Protein AF-0000000068405192 (afdb_homodimer)

Solvent-accessible surface area (backbone atoms only — not comparable to full-atom values): 19421 Å² total; per-residue (Å²): 134,85,83,72,83,88,81,81,79,81,77,78,78,76,76,75,77,76,75,71,77,75,74,74,73,72,71,69,75,72,72,73,71,68,64,70,64,81,74,62,93,62,86,53,32,59,33,40,40,38,37,31,22,21,77,85,20,42,66,58,56,83,40,42,30,31,39,34,38,22,20,81,77,45,46,70,46,76,44,74,47,57,56,71,72,48,85,85,48,61,25,37,61,34,74,32,75,44,57,47,74,33,74,64,75,66,66,66,62,29,34,41,29,41,25,32,38,52,88,58,56,63,20,49,24,36,46,31,44,31,60,84,82,48,83,60,38,73,45,81,68,64,46,82,60,66,68,76,57,44,25,40,35,41,39,65,48,84,72,80,76,89,122,135,86,79,78,79,79,78,78,81,80,79,78,79,78,76,78,78,77,76,70,79,73,75,75,69,74,72,70,76,71,74,73,73,69,67,70,65,80,73,62,93,60,86,53,33,58,36,41,39,39,36,32,22,22,76,84,21,42,68,58,55,82,40,43,32,30,41,36,39,22,21,81,77,47,47,71,44,75,44,71,47,58,55,71,73,48,85,85,49,61,25,37,61,35,75,32,79,44,62,47,74,32,73,64,74,65,65,65,59,29,32,40,29,41,26,33,38,54,86,59,55,62,21,48,25,35,45,32,44,30,60,83,81,49,84,60,39,73,46,81,67,63,45,82,59,64,68,77,57,43,25,40,34,40,39,66,47,85,73,78,76,91,122

Radius of gyration: 36.78 Å; Cα contacts (8 Å, |Δi|>4): 664; chains: 2; bounding box: 74×149×136 Å

Foldseek 3Di:
DPPDDDDPPPPPPPPPPPPPPPPPPPPPPPCPVQVDPPPPVDQWFKKKKKWFWELPAAQDDPKWKKKWWADPVGDIFIDGRPVPRDPPPLGHRDMDMHMDTTNDDHPDIFKMWMFIADDRFTFIAKMWMDRPPDPIDIDGDRDTDDNPRDIDIDGRDDDDDPD/DPPPPPPPPPPPPPPPPPPPPPPPPPPPCPCPVQVPPPPPVDQWFKKKKKWFWELPAAQDDPKWKKKWWADPVGDIFIDGRPVPPDPPPLGHRDMDMHMDTTNDDHPDIFKMWMFIADDRFTFIAKMWMDRPPDPIDIDGDRDTDDNPRDIDIDGRDDDDDPD

Structure (mmCIF, N/CA/C/O backbone):
data_AF-0000000068405192-model_v1
#
loop_
_entity.id
_entity.type
_entity.pdbx_description
1 polymer 'Embryo-specific protein ATS3B-like'
#
loop_
_atom_site.group_PDB
_atom_site.id
_atom_site.type_symbol
_atom_site.label_atom_id
_atom_site.label_alt_id
_atom_site.label_comp_id
_atom_site.label_asym_id
_atom_site.label_entity_id
_atom_site.label_seq_id
_atom_site.pdbx_PDB_ins_code
_atom_site.Cartn_x
_atom_site.Cartn_y
_atom_site.Cartn_z
_atom_site.occupancy
_atom_site.B_iso_or_equiv
_atom_site.auth_seq_id
_atom_site.auth_comp_id
_atom_site.auth_asym_id
_atom_site.auth_atom_id
_atom_site.pdbx_PDB_model_num
ATOM 1 N N . MET A 1 1 ? 53.25 70.938 72.312 1 36.69 1 MET A N 1
ATOM 2 C CA . MET A 1 1 ? 51.969 70.75 71.625 1 36.69 1 MET A CA 1
ATOM 3 C C . MET A 1 1 ? 52.062 69.75 70.562 1 36.69 1 MET A C 1
ATOM 5 O O . MET A 1 1 ? 52.75 69.938 69.562 1 36.69 1 MET A O 1
ATOM 9 N N . LYS A 1 2 ? 52.031 68.438 70.875 1 44.22 2 LYS A N 1
ATOM 10 C CA . LYS A 1 2 ? 52.188 67.25 70 1 44.22 2 LYS A CA 1
ATOM 11 C C . LYS A 1 2 ? 51.125 67.25 68.938 1 44.22 2 LYS A C 1
ATOM 13 O O . LYS A 1 2 ? 49.938 67.375 69.188 1 44.22 2 LYS A O 1
ATOM 18 N N . VAL A 1 3 ? 51.438 67.688 67.75 1 48.41 3 VAL A N 1
ATOM 19 C CA . VAL A 1 3 ? 50.781 67.625 66.438 1 48.41 3 VAL A CA 1
ATOM 20 C C . VAL A 1 3 ? 50.344 66.25 66.125 1 48.41 3 VAL A C 1
ATOM 22 O O . VAL A 1 3 ? 51.156 65.375 65.875 1 48.41 3 VAL A O 1
ATOM 25 N N .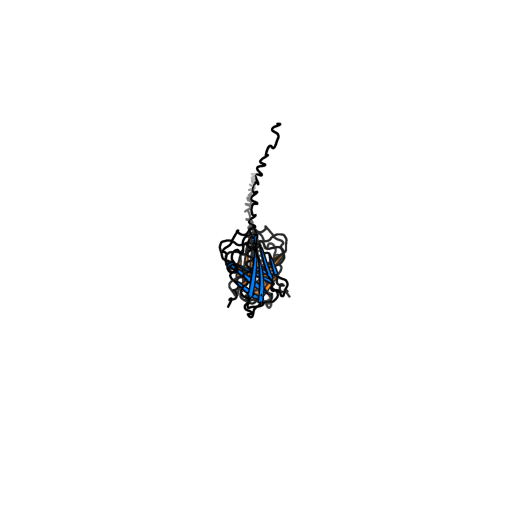 PHE A 1 4 ? 49.375 65.75 66.938 1 34.75 4 PHE A N 1
ATOM 26 C CA . PHE A 1 4 ? 48.906 64.375 66.688 1 34.75 4 PHE A CA 1
ATOM 27 C C . PHE A 1 4 ? 48.594 64.188 65.188 1 34.75 4 PHE A C 1
ATOM 29 O O . PHE A 1 4 ? 49.156 63.281 64.562 1 34.75 4 PHE A O 1
ATOM 36 N N . THR A 1 5 ? 47.312 63.875 64.75 1 33.62 5 THR A N 1
ATOM 37 C CA . THR A 1 5 ? 46.75 62.562 64.562 1 33.62 5 THR A CA 1
ATOM 38 C C . THR A 1 5 ? 46.625 62.219 63.062 1 33.62 5 THR A C 1
ATOM 40 O O . THR A 1 5 ? 47.094 61.188 62.625 1 33.62 5 THR A O 1
ATOM 43 N N . LEU A 1 6 ? 45.406 62.406 62.344 1 37.72 6 LEU A N 1
ATOM 44 C CA . LEU A 1 6 ? 44.438 61.406 61.875 1 37.72 6 LEU A CA 1
ATOM 45 C C . LEU A 1 6 ? 44.594 61.188 60.344 1 37.72 6 LEU A C 1
ATOM 47 O O . LEU A 1 6 ? 44.406 62.125 59.562 1 37.72 6 LEU A O 1
ATOM 51 N N . ILE A 1 7 ? 45.375 60.25 59.906 1 41.66 7 ILE A N 1
ATOM 52 C CA . ILE A 1 7 ? 45.594 59.812 58.531 1 41.66 7 ILE A CA 1
ATOM 53 C C . ILE A 1 7 ? 44.281 59.312 57.938 1 41.66 7 ILE A C 1
ATOM 55 O O . ILE A 1 7 ? 43.656 58.375 58.5 1 41.66 7 ILE A O 1
ATOM 59 N N . PHE A 1 8 ? 43.406 60.094 57.219 1 37.88 8 PHE A N 1
ATOM 60 C CA . PHE A 1 8 ? 42.188 59.781 56.531 1 37.88 8 PHE A CA 1
ATOM 61 C C . PHE A 1 8 ? 42.438 58.781 55.406 1 37.88 8 PHE A C 1
ATOM 63 O O . PHE A 1 8 ? 43.219 59.062 54.469 1 37.88 8 PHE A O 1
ATOM 70 N N . THR A 1 9 ? 42.438 57.438 55.688 1 35.19 9 THR A N 1
ATOM 71 C CA . THR A 1 9 ? 42.562 56.375 54.688 1 35.19 9 THR A CA 1
ATOM 72 C C . THR A 1 9 ? 41.375 56.438 53.688 1 35.19 9 THR A C 1
ATOM 74 O O . THR A 1 9 ? 40.219 56.375 54.094 1 35.19 9 THR A O 1
ATOM 77 N N . PHE A 1 10 ? 41.375 57.125 52.531 1 35.94 10 PHE A N 1
ATOM 78 C CA . PHE A 1 10 ? 40.438 57.156 51.438 1 35.94 10 PHE A CA 1
ATOM 79 C C . PHE A 1 10 ? 40.25 55.781 50.844 1 35.94 10 PHE A C 1
ATOM 81 O O . PHE A 1 10 ? 41.188 55.219 50.25 1 35.94 10 PHE A O 1
ATOM 88 N N . SER A 1 11 ? 39.531 54.812 51.469 1 35.41 11 SER A N 1
ATOM 89 C CA . SER A 1 11 ? 39.219 53.5 50.844 1 35.41 11 SER A CA 1
ATOM 90 C C . SER A 1 11 ? 38.438 53.688 49.562 1 35.41 11 SER A C 1
ATOM 92 O O . SER A 1 11 ? 37.344 54.219 49.562 1 35.41 11 SER A O 1
ATOM 94 N N . ILE A 1 12 ? 39 53.906 48.406 1 36.44 12 ILE A N 1
ATOM 95 C CA . ILE A 1 12 ? 38.406 53.938 47.094 1 36.44 12 ILE A CA 1
ATOM 96 C C . ILE A 1 12 ? 37.719 52.594 46.812 1 36.44 12 ILE A C 1
ATOM 98 O O . ILE A 1 12 ? 38.344 51.562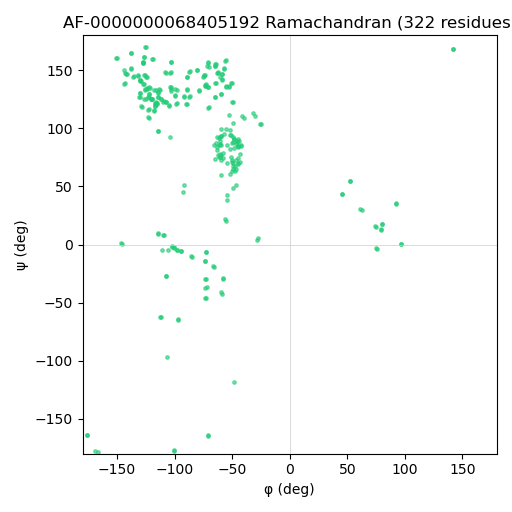 46.781 1 36.44 12 ILE A O 1
ATOM 102 N N . ILE A 1 13 ? 36.5 52.312 47.344 1 36.84 13 ILE A N 1
ATOM 103 C CA . ILE A 1 13 ? 35.719 51.125 47.062 1 36.84 13 ILE A CA 1
ATOM 104 C C . ILE A 1 13 ? 35.406 51.031 45.562 1 36.84 13 ILE A C 1
ATOM 106 O O . ILE A 1 13 ? 34.719 51.938 45.031 1 36.84 13 ILE A O 1
ATOM 110 N N . VAL A 1 14 ? 36.312 50.625 44.656 1 36.16 14 VAL A N 1
ATOM 111 C CA . VAL A 1 14 ? 36.062 50.344 43.25 1 36.16 14 VAL A CA 1
ATOM 112 C C . VAL A 1 14 ? 34.938 49.312 43.094 1 36.16 14 VAL A C 1
ATOM 114 O O . VAL A 1 14 ? 35.094 48.188 43.562 1 36.16 14 VAL A O 1
ATOM 117 N N . ASP A 1 15 ? 33.719 49.625 43.375 1 35.38 15 ASP A N 1
ATOM 118 C CA . ASP A 1 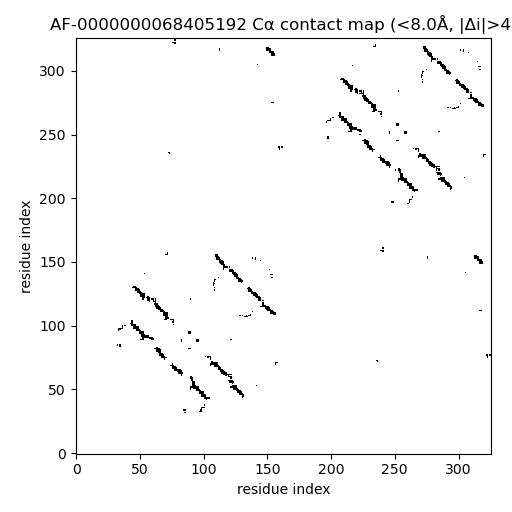15 ? 32.594 48.719 43.062 1 35.38 15 ASP A CA 1
ATOM 119 C C . ASP A 1 15 ? 32.656 48.281 41.625 1 35.38 15 ASP A C 1
ATOM 121 O O . ASP A 1 15 ? 32.562 49.094 40.688 1 35.38 15 ASP A O 1
ATOM 125 N N . LEU A 1 16 ? 33.594 47.312 41.219 1 37.66 16 LEU A N 1
ATOM 126 C CA . LEU A 1 16 ? 33.531 46.625 39.938 1 37.66 16 LEU A CA 1
ATOM 127 C C . LEU A 1 16 ? 32.094 46.156 39.656 1 37.66 16 LEU A C 1
ATOM 129 O O . LEU A 1 16 ? 31.516 45.406 40.438 1 37.66 16 LEU A O 1
ATOM 133 N N . LEU A 1 17 ? 31.297 47.031 39.031 1 37.09 17 LEU A N 1
ATOM 134 C CA . LEU A 1 17 ? 29.969 46.781 38.469 1 37.09 17 LEU A CA 1
ATOM 135 C C . LEU A 1 17 ? 29.984 45.469 37.688 1 37.09 17 LEU A C 1
ATOM 137 O O . LEU A 1 17 ? 30.656 45.375 36.656 1 37.09 17 LEU A O 1
ATOM 141 N N . GLN A 1 18 ? 30.094 44.281 38.344 1 35.72 18 GLN A N 1
ATOM 142 C CA . GLN A 1 18 ? 29.906 43.031 37.625 1 35.72 18 GLN A CA 1
ATOM 143 C C . GLN A 1 18 ? 28.625 43.062 36.812 1 35.72 18 GLN A C 1
ATOM 145 O O . GLN A 1 18 ? 27.531 43.312 37.375 1 35.72 18 GLN A O 1
ATOM 150 N N . ALA A 1 19 ? 28.609 43.531 35.562 1 38.91 19 ALA A N 1
ATOM 151 C CA . ALA A 1 19 ? 27.5 43.406 34.594 1 38.91 19 ALA A CA 1
ATOM 152 C C . ALA A 1 19 ? 27.047 41.969 34.469 1 38.91 19 ALA A C 1
ATOM 154 O O . ALA A 1 19 ? 27.875 41.094 34.156 1 38.91 19 ALA A O 1
ATOM 155 N N . THR A 1 20 ? 26.234 41.5 35.344 1 40.66 20 THR A N 1
ATOM 156 C CA . THR A 1 20 ? 25.672 40.156 35.188 1 40.66 20 THR A CA 1
ATOM 157 C C . THR A 1 20 ? 25.094 39.969 33.781 1 40.66 20 THR A C 1
ATOM 159 O O . THR A 1 20 ? 24.406 40.875 33.25 1 40.66 20 THR A O 1
ATOM 162 N N . PRO A 1 21 ? 25.812 39.219 32.906 1 41.22 21 PRO A N 1
ATOM 163 C CA . PRO A 1 21 ? 25.234 39 31.578 1 41.22 21 PRO A CA 1
ATOM 164 C C . PRO A 1 21 ? 23.797 38.469 31.625 1 41.22 21 PRO A C 1
ATOM 166 O O . PRO A 1 21 ? 23.453 37.688 32.531 1 41.22 21 PRO A O 1
ATOM 169 N N . THR A 1 22 ? 22.844 39.375 31.453 1 38.81 22 THR A N 1
ATOM 170 C CA . THR A 1 22 ? 21.453 38.969 31.359 1 38.81 22 THR A CA 1
ATOM 171 C C . THR A 1 22 ? 21.297 37.812 30.375 1 38.81 22 THR A C 1
ATOM 173 O O . THR A 1 22 ? 21.75 37.906 29.234 1 38.81 22 THR A O 1
ATOM 176 N N . LEU A 1 23 ? 21.391 36.594 30.875 1 34.72 23 LEU A N 1
ATOM 177 C CA . LEU A 1 23 ? 21.094 35.406 30.094 1 34.72 23 LEU A CA 1
ATOM 178 C C . LEU A 1 23 ? 19.812 35.594 29.297 1 34.72 23 LEU A C 1
ATOM 180 O O . LEU A 1 23 ? 18.766 35.906 29.859 1 34.72 23 LEU A O 1
ATOM 184 N N . ILE A 1 24 ? 19.891 36.219 28.125 1 33.53 24 ILE A N 1
ATOM 185 C CA . ILE A 1 24 ? 18.781 36.219 27.188 1 33.53 24 ILE A CA 1
ATOM 186 C C . ILE A 1 24 ? 18.188 34.812 27.078 1 33.53 24 ILE A C 1
ATOM 188 O O . ILE A 1 24 ? 18.875 33.875 26.688 1 33.53 24 ILE A O 1
ATOM 192 N N . THR A 1 25 ? 17.438 34.438 28.141 1 31.89 25 THR A N 1
ATOM 193 C CA . THR A 1 25 ? 16.688 33.219 27.922 1 31.89 25 THR A CA 1
ATOM 194 C C . THR A 1 25 ? 15.945 33.281 26.578 1 31.89 25 THR A C 1
ATOM 196 O O . THR A 1 25 ? 15.125 34.188 26.359 1 31.89 25 THR A O 1
ATOM 199 N N . ARG A 1 26 ? 16.641 32.969 25.516 1 29.83 26 ARG A N 1
ATOM 200 C CA . ARG A 1 26 ? 15.922 32.719 24.281 1 29.83 26 ARG A CA 1
ATOM 201 C C . ARG A 1 26 ? 14.734 31.797 24.516 1 29.83 26 ARG A C 1
ATOM 203 O O . ARG A 1 26 ? 14.914 30.641 24.891 1 29.83 26 ARG A O 1
ATOM 210 N N . HIS A 1 27 ? 13.672 32.375 25.172 1 33.44 27 HIS A N 1
ATOM 211 C CA . HIS A 1 27 ? 12.453 31.594 25.062 1 33.44 27 HIS A CA 1
ATOM 212 C C . HIS A 1 27 ? 12.258 31.078 23.641 1 33.44 27 HIS A C 1
ATOM 214 O O . HIS A 1 27 ? 12.141 31.875 22.703 1 33.44 27 HIS A O 1
ATOM 220 N N . THR A 1 28 ? 12.977 30.062 23.344 1 30.16 28 THR A N 1
ATOM 221 C CA . THR A 1 28 ? 12.609 29.391 22.109 1 30.16 28 THR A CA 1
ATOM 222 C C . THR A 1 28 ? 11.094 29.219 22 1 30.16 28 THR A C 1
ATOM 224 O O . THR A 1 28 ? 10.469 28.656 22.906 1 30.16 28 THR A O 1
ATOM 227 N N . ILE A 1 29 ? 10.453 30.234 21.422 1 30.33 29 ILE A N 1
ATOM 228 C CA . ILE A 1 29 ? 9.062 30.062 21 1 30.33 29 ILE A CA 1
ATOM 229 C C . ILE A 1 29 ? 8.883 28.703 20.328 1 30.33 29 ILE A C 1
ATOM 231 O O . ILE A 1 29 ? 9.469 28.453 19.266 1 30.33 29 ILE A O 1
ATOM 235 N N . GLN A 1 30 ? 8.945 27.641 21.109 1 30.73 30 GLN A N 1
ATOM 236 C CA . GLN A 1 30 ? 8.414 26.422 20.516 1 30.73 30 GLN A CA 1
ATOM 237 C C . GLN A 1 30 ? 7.035 26.656 19.906 1 30.73 30 GLN A C 1
ATOM 239 O O . GLN A 1 30 ? 6.074 26.953 20.609 1 30.73 30 GLN A O 1
ATOM 244 N N . THR A 1 31 ? 6.953 27.391 18.828 1 28.36 31 THR A N 1
ATOM 245 C CA . THR A 1 31 ? 5.68 27.453 18.125 1 28.36 31 THR A CA 1
ATOM 246 C C . THR A 1 31 ? 5.105 26.062 17.922 1 28.36 31 THR A C 1
ATOM 248 O O . THR A 1 31 ? 5.68 25.25 17.188 1 28.36 31 THR A O 1
ATOM 251 N N . ASN A 1 32 ? 4.691 25.375 19 1 32.25 32 ASN A N 1
ATOM 252 C CA . ASN A 1 32 ? 3.77 24.266 18.734 1 32.25 32 ASN A CA 1
ATOM 253 C C . ASN A 1 32 ? 2.652 24.672 17.781 1 32.25 32 ASN A C 1
ATOM 255 O O . ASN A 1 32 ? 1.712 25.359 18.188 1 32.25 32 ASN A O 1
ATOM 259 N N . GLN A 1 33 ? 2.945 25.219 16.703 1 32.94 33 GLN A N 1
ATOM 260 C CA . GLN A 1 33 ? 1.859 25.562 15.789 1 32.94 33 GLN A CA 1
ATOM 261 C C . GLN A 1 33 ? 0.936 24.375 15.555 1 32.94 33 GLN A C 1
ATOM 263 O O . GLN A 1 33 ? 1.271 23.453 14.797 1 32.94 33 GLN A O 1
ATOM 268 N N . SER A 1 34 ? 0.287 23.922 16.625 1 35.25 34 SER A N 1
ATOM 269 C CA . SER A 1 34 ? -0.848 23.062 16.328 1 35.25 34 SER A CA 1
ATOM 270 C C . SER A 1 34 ? -1.897 23.797 15.5 1 35.25 34 SER A C 1
ATOM 272 O O . SER A 1 34 ? -2.457 24.797 15.945 1 35.25 34 SER A O 1
ATOM 274 N N . SER A 1 35 ? -1.731 24.016 14.281 1 35.34 35 SER A N 1
ATOM 275 C CA . SER A 1 35 ? -2.848 24.531 13.5 1 35.34 35 SER A CA 1
ATOM 276 C C . SER A 1 35 ? -4.109 23.703 13.719 1 35.34 35 SER A C 1
ATOM 278 O O . SER A 1 35 ? -4.137 22.516 13.414 1 35.34 35 SER A O 1
ATOM 280 N N . THR A 1 36 ? -4.863 24.094 14.758 1 34.03 36 THR A N 1
ATOM 281 C CA . THR A 1 36 ? -6.215 23.562 14.906 1 34.03 36 THR A CA 1
ATOM 282 C C . THR A 1 36 ? -7.09 23.984 13.727 1 34.03 36 THR A C 1
ATOM 284 O O . THR A 1 36 ? -7.242 25.172 13.461 1 34.03 36 THR A O 1
ATOM 287 N N . LEU A 1 37 ? -7.199 23.219 12.672 1 35.31 37 LEU A N 1
ATOM 288 C CA . LEU A 1 37 ? -8.336 23.422 11.781 1 35.31 37 LEU A CA 1
ATOM 289 C C . LEU A 1 37 ? -9.609 23.672 12.586 1 35.31 37 LEU A C 1
ATOM 291 O O . LEU A 1 37 ? -9.773 23.156 13.688 1 35.31 37 LEU A O 1
ATOM 295 N N . ASN A 1 38 ? -10.219 24.938 12.586 1 34.47 38 ASN A N 1
ATOM 296 C CA . ASN A 1 38 ? -11.508 25.297 13.164 1 34.47 38 ASN A CA 1
ATOM 297 C C . ASN A 1 38 ? -12.445 24.109 13.242 1 34.47 38 ASN A C 1
ATOM 299 O O . ASN A 1 38 ? -12.711 23.453 12.227 1 34.47 38 ASN A O 1
ATOM 303 N N . SER A 1 39 ? -12.586 23.578 14.453 1 36.34 39 SER A N 1
ATOM 304 C CA . SER A 1 39 ? -13.625 22.609 14.789 1 36.34 39 SER A CA 1
ATOM 305 C C . SER A 1 39 ? -15.008 23.141 14.445 1 36.34 39 SER A C 1
ATOM 307 O O . SER A 1 39 ? -15.594 23.906 15.219 1 36.34 39 SER A O 1
ATOM 309 N N . VAL A 1 40 ? -15.375 23.766 13.422 1 35.25 40 VAL A N 1
ATOM 310 C CA . VAL A 1 40 ? -16.812 23.859 13.242 1 35.25 40 VAL A CA 1
ATOM 311 C C . VAL A 1 40 ? -17.5 22.625 13.805 1 35.25 40 VAL A C 1
ATOM 313 O O . VAL A 1 40 ? -17 21.516 13.656 1 35.25 40 VAL A O 1
ATOM 316 N N . GLU A 1 41 ? -18.312 22.688 14.891 1 42.09 41 GLU A N 1
ATOM 317 C CA . GLU A 1 41 ? -19.203 21.656 15.398 1 42.09 41 GLU A CA 1
ATOM 318 C C . GLU A 1 41 ? -19.688 20.734 14.273 1 42.09 41 GLU A C 1
ATOM 320 O O . GLU A 1 41 ? -20.766 20.141 14.367 1 42.09 41 GLU A O 1
ATOM 325 N N . GLY A 1 42 ? -19.266 20.859 13.055 1 46.78 42 GLY A N 1
ATOM 326 C CA . GLY A 1 42 ? -19.828 20.203 11.883 1 46.78 42 GLY A CA 1
ATOM 327 C C . GLY A 1 42 ? -19.719 18.688 11.938 1 46.78 42 GLY A C 1
ATOM 328 O O . GLY A 1 42 ? -18.922 18.141 12.711 1 46.78 42 GLY A O 1
ATOM 329 N N . GLU A 1 43 ? -20.688 17.859 11.352 1 70.12 43 GLU A N 1
ATOM 330 C CA . GLU A 1 43 ? -20.906 16.453 11.008 1 70.12 43 GLU A CA 1
ATOM 331 C C . GLU A 1 43 ? -19.656 15.812 10.414 1 70.12 43 GLU A C 1
ATOM 333 O O . GLU A 1 43 ? -19.094 16.344 9.461 1 70.12 43 GLU A O 1
ATOM 338 N N . GLY A 1 44 ? -18.688 15.305 11.359 1 90 44 GLY A N 1
ATOM 339 C CA . GLY A 1 44 ? -17.531 14.578 10.867 1 90 44 GLY A CA 1
ATOM 340 C C . GLY A 1 44 ? -16.781 13.836 11.961 1 90 44 GLY A C 1
ATOM 341 O O . GLY A 1 44 ? -17.234 13.773 13.102 1 90 44 GLY A O 1
ATOM 342 N N . CYS A 1 45 ? -15.719 13.164 11.703 1 95.62 45 CYS A N 1
ATOM 343 C CA . CYS A 1 45 ? -14.859 12.383 12.586 1 95.62 45 CYS A CA 1
ATOM 344 C C . CYS A 1 45 ? -13.453 12.977 12.648 1 95.62 45 CYS A C 1
ATOM 346 O O . CYS A 1 45 ? -12.914 13.406 11.625 1 95.62 45 CYS A O 1
ATOM 348 N N . ASN A 1 46 ? -12.977 13.086 13.914 1 97.38 46 ASN A N 1
ATOM 349 C CA . ASN A 1 46 ? -11.648 13.656 14.117 1 97.38 46 ASN A CA 1
ATOM 350 C C . ASN A 1 46 ? -10.57 12.578 14.078 1 97.38 46 ASN A C 1
ATOM 352 O O . ASN A 1 46 ? -10.758 11.477 14.586 1 97.38 46 ASN A O 1
ATOM 356 N N . TYR A 1 47 ? -9.469 12.961 13.547 1 98 47 TYR A N 1
ATOM 357 C CA . TYR A 1 47 ? -8.289 12.102 13.484 1 98 47 TYR A CA 1
ATOM 358 C C . TYR A 1 47 ? -7.031 12.875 13.859 1 98 47 TYR A C 1
ATOM 360 O O . TYR A 1 47 ? -6.891 14.055 13.523 1 98 47 TYR A O 1
ATOM 368 N N . LYS A 1 48 ? -6.164 12.164 14.531 1 98.56 48 LYS A N 1
ATOM 369 C CA . LYS A 1 48 ? -4.805 12.656 14.727 1 98.56 48 LYS A CA 1
ATOM 370 C C . LYS A 1 48 ? -3.811 11.875 13.867 1 98.56 48 LYS A C 1
ATOM 372 O O . LYS A 1 48 ? -3.727 10.648 13.961 1 98.56 48 LYS A O 1
ATOM 377 N N . ILE A 1 49 ? -3.084 12.578 13.039 1 98.38 49 ILE A N 1
ATOM 378 C CA . ILE A 1 49 ? -2.059 11.992 12.18 1 98.38 49 ILE A CA 1
ATOM 379 C C . ILE A 1 49 ? -0.676 12.414 12.672 1 98.38 49 ILE A C 1
ATOM 381 O O . ILE A 1 49 ? -0.409 13.609 12.836 1 98.38 49 ILE A O 1
ATOM 385 N N . THR A 1 50 ? 0.155 11.5 12.961 1 98.38 50 THR A N 1
ATOM 386 C CA . THR A 1 50 ? 1.543 11.734 13.344 1 98.38 50 THR A CA 1
ATOM 387 C C . THR A 1 50 ? 2.496 11.117 12.328 1 98.38 50 THR A C 1
ATOM 389 O O . THR A 1 50 ? 2.436 9.914 12.062 1 98.38 50 THR A O 1
ATOM 392 N N . ILE A 1 51 ? 3.357 11.906 11.742 1 98.25 51 ILE A N 1
ATOM 393 C CA . ILE A 1 51 ? 4.301 11.43 10.742 1 98.25 51 ILE A CA 1
ATOM 394 C C . ILE A 1 51 ? 5.727 11.742 11.18 1 98.25 51 ILE A C 1
ATOM 396 O O . ILE A 1 51 ? 6.094 12.906 11.336 1 98.25 51 ILE A O 1
ATOM 400 N N . GLU A 1 52 ? 6.438 10.719 11.383 1 98.38 52 GLU A N 1
ATOM 401 C CA . GLU A 1 52 ? 7.875 10.875 11.578 1 98.38 52 GLU A CA 1
ATOM 402 C C . GLU A 1 52 ? 8.625 10.867 10.25 1 98.38 52 GLU A C 1
ATOM 404 O O . GLU A 1 52 ? 8.461 9.945 9.445 1 98.38 52 GLU A O 1
ATOM 409 N N . THR A 1 53 ? 9.438 11.859 10.008 1 98.06 53 THR A N 1
ATOM 410 C CA . THR A 1 53 ? 10.273 11.914 8.82 1 98.06 53 THR A CA 1
ATOM 411 C C . THR A 1 53 ? 11.617 11.242 9.07 1 98.06 53 THR A C 1
ATOM 413 O O . THR A 1 53 ? 12.242 11.453 10.109 1 98.06 53 THR A O 1
ATOM 416 N N . SER A 1 54 ? 12.07 10.398 8.141 1 98.25 54 SER A N 1
ATOM 417 C CA . SER A 1 54 ? 13.312 9.641 8.273 1 98.25 54 SER A CA 1
ATOM 418 C C . SER A 1 54 ? 14.516 10.57 8.359 1 98.25 54 SER A C 1
ATOM 420 O O . SER A 1 54 ? 14.555 11.609 7.703 1 98.25 54 SER A O 1
ATOM 422 N N . CYS A 1 55 ? 15.547 10.125 9.102 1 98.06 55 CYS A N 1
ATOM 423 C CA . CYS A 1 55 ? 16.797 10.875 9.164 1 98.06 55 CYS A CA 1
ATOM 424 C C . CYS A 1 55 ? 17.578 10.742 7.859 1 98.06 55 CYS A C 1
ATOM 426 O O . CYS A 1 55 ? 18.562 11.445 7.656 1 98.06 55 CYS A O 1
ATOM 428 N N . TYR A 1 56 ? 17.109 9.914 6.965 1 96.31 56 TYR A N 1
ATOM 429 C CA . TYR A 1 56 ? 17.734 9.766 5.656 1 96.31 56 TYR A CA 1
ATOM 430 C C . TYR A 1 56 ? 17.062 10.672 4.625 1 96.31 56 TYR A C 1
ATOM 432 O O . TYR A 1 56 ? 17.516 10.742 3.479 1 96.31 56 TYR A O 1
ATOM 440 N N . SER A 1 57 ? 15.969 11.312 5.094 1 97.31 57 SER A N 1
ATOM 441 C CA . SER A 1 57 ? 15.281 12.25 4.219 1 97.31 57 SER A CA 1
ATOM 442 C C . SER A 1 57 ? 16.109 13.516 4.012 1 97.31 57 SER A C 1
ATOM 444 O O . SER A 1 57 ? 16.969 13.844 4.832 1 97.31 57 SER A O 1
ATOM 446 N N . PRO A 1 58 ? 15.875 14.25 2.9 1 96.81 58 PRO A N 1
ATOM 447 C CA . PRO A 1 58 ? 16.453 15.586 2.814 1 96.81 58 PRO A CA 1
ATOM 448 C C . PRO A 1 58 ? 16.047 16.484 3.98 1 96.81 58 PRO A C 1
ATOM 450 O O . PRO A 1 58 ? 15.031 16.234 4.637 1 96.81 58 PRO A O 1
ATOM 453 N N . PRO A 1 59 ? 16.797 17.484 4.238 1 96.38 59 PRO A N 1
ATOM 454 C CA . PRO A 1 59 ? 16.578 18.328 5.422 1 96.38 59 PRO A CA 1
ATOM 455 C C . PRO A 1 59 ? 15.18 18.953 5.434 1 96.38 59 PRO A C 1
ATOM 457 O O . PRO A 1 59 ? 14.57 19.094 6.5 1 96.38 59 PRO A O 1
ATOM 460 N N . SER A 1 60 ? 14.75 19.422 4.285 1 94.25 60 SER A N 1
ATOM 461 C CA . SER A 1 60 ? 13.406 19.969 4.102 1 94.25 60 SER A CA 1
ATOM 462 C C . SER A 1 60 ? 12.789 19.5 2.789 1 94.25 60 SER A C 1
ATOM 464 O O . SER A 1 60 ? 13.469 18.891 1.96 1 94.25 60 SER A O 1
ATOM 466 N N . THR A 1 61 ? 11.453 19.703 2.738 1 93.88 61 THR A N 1
ATOM 467 C CA . THR A 1 61 ? 10.836 19.25 1.498 1 93.88 61 THR A CA 1
ATOM 468 C C . THR A 1 61 ? 9.742 20.219 1.051 1 93.88 61 THR A C 1
ATOM 470 O O . THR A 1 61 ? 9.055 20.828 1.883 1 93.88 61 THR A O 1
ATOM 473 N N . THR A 1 62 ? 9.586 20.359 -0.268 1 92.81 62 THR A N 1
ATOM 474 C CA . THR A 1 62 ? 8.461 21.062 -0.879 1 92.81 62 THR A CA 1
ATOM 475 C C . THR A 1 62 ? 7.531 20.078 -1.58 1 92.81 62 THR A C 1
ATOM 477 O O . THR A 1 62 ? 6.645 20.484 -2.336 1 92.81 62 THR A O 1
ATOM 480 N N . ASP A 1 63 ? 7.852 18.812 -1.33 1 96.25 63 ASP A N 1
ATOM 481 C CA . ASP A 1 63 ? 6.996 17.797 -1.937 1 96.25 63 ASP A CA 1
ATOM 482 C C . ASP A 1 63 ? 5.551 17.953 -1.476 1 96.25 63 ASP A C 1
ATOM 484 O O . ASP A 1 63 ? 5.293 18.25 -0.306 1 96.25 63 ASP A O 1
ATOM 488 N N . GLN A 1 64 ? 4.641 17.719 -2.412 1 96.25 64 GLN A N 1
ATOM 489 C CA . GLN A 1 64 ? 3.23 17.594 -2.061 1 96.25 64 GLN A CA 1
ATOM 490 C C . GLN A 1 64 ? 2.922 16.219 -1.491 1 96.25 64 GLN A C 1
ATOM 492 O O . GLN A 1 64 ? 3.32 15.203 -2.064 1 96.25 64 GLN A O 1
ATOM 497 N N . ILE A 1 65 ? 2.211 16.234 -0.366 1 96.69 65 ILE A N 1
ATOM 498 C CA . ILE A 1 65 ? 1.98 14.969 0.332 1 96.69 65 ILE A CA 1
ATOM 499 C C . ILE A 1 65 ? 0.49 14.805 0.614 1 96.69 65 ILE A C 1
ATOM 501 O O . ILE A 1 65 ? -0.122 15.641 1.282 1 96.69 65 ILE A O 1
ATOM 505 N N . ASP A 1 66 ? -0.108 13.789 0.072 1 97.06 66 ASP A N 1
ATOM 506 C CA . ASP A 1 66 ? -1.453 13.344 0.427 1 97.06 66 ASP A CA 1
ATOM 507 C C . ASP A 1 66 ? -1.408 12.039 1.224 1 97.06 66 ASP A C 1
ATOM 509 O O . ASP A 1 66 ? -0.511 11.219 1.03 1 97.06 66 ASP A O 1
ATOM 513 N N . LEU A 1 67 ? -2.35 11.914 2.088 1 98 67 LEU A N 1
ATOM 514 C CA . LEU A 1 67 ? -2.486 10.68 2.861 1 98 67 LEU A CA 1
ATOM 515 C C . LEU A 1 67 ? -3.877 10.078 2.684 1 98 67 LEU A C 1
ATOM 517 O O . LEU A 1 67 ? -4.875 10.805 2.678 1 98 67 LEU A O 1
ATOM 521 N N . LEU A 1 68 ? -3.91 8.805 2.457 1 98.38 68 LEU A N 1
ATOM 522 C CA . LEU A 1 68 ? -5.16 8.047 2.443 1 98.38 68 LEU A CA 1
ATOM 523 C C . LEU A 1 68 ? -5.121 6.918 3.465 1 98.38 68 LEU A C 1
ATOM 525 O O . LEU A 1 68 ? -4.133 6.184 3.553 1 98.38 68 LEU A O 1
ATOM 529 N N . PHE A 1 69 ? -6.094 6.855 4.309 1 98.31 69 PHE A N 1
ATOM 530 C CA . PHE A 1 69 ? -6.23 5.691 5.18 1 98.31 69 PHE A CA 1
ATOM 531 C C . PHE A 1 69 ? -7.633 5.102 5.074 1 98.31 69 PHE A C 1
ATOM 533 O O . PHE A 1 69 ? -8.57 5.781 4.66 1 98.31 69 PHE A O 1
ATOM 540 N N . ALA A 1 70 ? -7.676 3.797 5.43 1 97.44 70 ALA A N 1
ATOM 541 C CA . ALA A 1 70 ? -8.914 3.074 5.152 1 97.44 70 ALA A CA 1
ATOM 542 C C . ALA A 1 70 ? -9.133 1.952 6.168 1 97.44 70 ALA A C 1
ATOM 544 O O . ALA A 1 70 ? -8.188 1.532 6.848 1 97.44 70 ALA A O 1
ATOM 545 N N . ASP A 1 71 ? -10.359 1.565 6.223 1 97 71 ASP A N 1
ATOM 546 C CA . ASP A 1 71 ? -10.695 0.42 7.059 1 97 71 ASP A CA 1
ATOM 547 C C . ASP A 1 71 ? -10.859 -0.846 6.223 1 97 71 ASP A C 1
ATOM 549 O O . ASP A 1 71 ? -10.633 -0.829 5.012 1 97 71 ASP A O 1
ATOM 553 N N . ALA A 1 72 ? -11.219 -1.932 6.855 1 95.19 72 ALA A N 1
ATOM 554 C CA . ALA A 1 72 ? -11.281 -3.24 6.211 1 95.19 72 ALA A CA 1
ATOM 555 C C . ALA A 1 72 ? -12.484 -3.334 5.281 1 95.19 72 ALA A C 1
ATOM 557 O O . ALA A 1 72 ? -12.57 -4.242 4.449 1 95.19 72 ALA A O 1
ATOM 558 N N . HIS A 1 73 ? -13.406 -2.383 5.418 1 93.19 73 HIS A N 1
ATOM 559 C CA . HIS A 1 73 ? -14.594 -2.396 4.578 1 93.19 73 HIS A CA 1
ATOM 560 C C . HIS A 1 73 ? -14.336 -1.699 3.246 1 93.19 73 HIS A C 1
ATOM 562 O O . HIS A 1 73 ? -15.172 -1.761 2.336 1 93.19 73 HIS A O 1
ATOM 568 N N . GLY A 1 74 ? -13.203 -1.044 3.168 1 91.12 74 GLY A N 1
ATOM 569 C CA . GLY A 1 74 ? -12.875 -0.334 1.942 1 91.12 74 GLY A CA 1
ATOM 570 C C . GLY A 1 74 ? -13.234 1.141 1.994 1 91.12 74 GLY A C 1
ATOM 571 O O . GLY A 1 74 ? -13.07 1.858 1.005 1 91.12 74 GLY A O 1
ATOM 572 N N . THR A 1 75 ? -13.789 1.577 3.146 1 93.62 75 THR A N 1
ATOM 573 C CA . THR A 1 75 ? -14.055 3.006 3.283 1 93.62 75 THR A CA 1
ATOM 574 C C . THR A 1 75 ? -12.75 3.779 3.488 1 93.62 75 THR A C 1
ATOM 576 O O . THR A 1 75 ? -11.898 3.367 4.273 1 93.62 75 THR A O 1
ATOM 579 N N . GLU A 1 76 ? -12.688 4.91 2.787 1 96 76 GLU A N 1
ATOM 580 C CA . GLU A 1 76 ? -11.406 5.609 2.742 1 96 76 GLU A CA 1
ATOM 581 C C . GLU A 1 76 ? -11.555 7.066 3.17 1 96 76 GLU A C 1
ATOM 583 O O . GLU A 1 76 ? -12.594 7.684 2.926 1 96 76 GLU A O 1
ATOM 588 N N . VAL A 1 77 ? -10.586 7.633 3.822 1 96.62 77 VAL A N 1
ATOM 589 C CA . VAL A 1 77 ? -10.438 9.047 4.141 1 96.62 77 VAL A CA 1
ATOM 590 C C . VAL A 1 77 ? -9.195 9.609 3.457 1 96.62 77 VAL A C 1
ATOM 592 O O . VAL A 1 77 ? -8.086 9.117 3.68 1 96.62 77 VAL A O 1
ATOM 595 N N . LEU A 1 78 ? -9.438 10.555 2.625 1 97.38 78 LEU A N 1
ATOM 596 C CA . LEU A 1 78 ? -8.336 11.242 1.968 1 97.38 78 LEU A CA 1
ATOM 597 C C . LEU A 1 78 ? -8.031 12.57 2.662 1 97.38 78 LEU A C 1
ATOM 599 O O . LEU A 1 78 ? -8.938 13.367 2.904 1 97.38 78 LEU A O 1
ATOM 603 N N . VAL A 1 79 ? -6.816 12.758 2.992 1 96.19 79 VAL A N 1
ATOM 604 C CA . VAL A 1 79 ? -6.324 14.031 3.502 1 96.19 79 VAL A CA 1
ATOM 605 C C . VAL A 1 79 ? -5.328 14.633 2.512 1 96.19 79 VAL A C 1
ATOM 607 O O . VAL A 1 79 ? -4.141 14.305 2.539 1 96.19 79 VAL A O 1
ATOM 610 N N . PRO A 1 80 ? -5.789 15.508 1.722 1 95.06 80 PRO A N 1
ATOM 611 C CA . PRO A 1 80 ? -4.895 16.062 0.705 1 95.06 80 PRO A CA 1
ATOM 612 C C . PRO A 1 80 ? -3.977 17.156 1.259 1 95.06 80 PRO A C 1
ATOM 614 O O . PRO A 1 80 ? -4.336 17.844 2.217 1 95.06 80 PRO A O 1
ATOM 617 N N . ARG A 1 81 ? -2.779 17.266 0.651 1 94.56 81 ARG A N 1
ATOM 618 C CA . ARG A 1 81 ? -1.854 18.375 0.824 1 94.56 81 ARG A CA 1
ATOM 619 C C . ARG A 1 81 ? -1.571 18.625 2.301 1 94.56 81 ARG A C 1
ATOM 621 O O . ARG A 1 81 ? -1.672 19.766 2.771 1 94.56 81 ARG A O 1
ATOM 628 N N . LEU A 1 82 ? -1.133 17.531 2.92 1 94.94 82 LEU A N 1
ATOM 629 C CA . LEU A 1 82 ? -0.692 17.672 4.301 1 94.94 82 LEU A CA 1
ATOM 630 C C . LEU A 1 82 ? 0.437 18.703 4.406 1 94.94 82 LEU A C 1
ATOM 632 O O . LEU A 1 82 ? 0.581 19.375 5.43 1 94.94 82 LEU A O 1
ATOM 636 N N . ASP A 1 83 ? 1.161 18.797 3.396 1 92 83 ASP A N 1
ATOM 637 C CA . ASP A 1 83 ? 2.328 19.672 3.352 1 92 83 ASP A CA 1
ATOM 638 C C . ASP A 1 83 ? 1.919 21.141 3.436 1 92 83 ASP A C 1
ATOM 640 O O . ASP A 1 83 ? 2.744 22.016 3.738 1 92 83 ASP A O 1
ATOM 644 N N . SER A 1 84 ? 0.721 21.422 3.162 1 88.06 84 SER A N 1
ATOM 645 C CA . SER A 1 84 ? 0.291 22.812 3.094 1 88.06 84 SER A CA 1
ATOM 646 C C . SER A 1 84 ? -0.379 23.25 4.391 1 88.06 84 SER A C 1
ATOM 648 O O . SER A 1 84 ? -0.729 24.422 4.555 1 88.06 84 SER A O 1
ATOM 650 N N . ILE A 1 85 ? -0.55 22.375 5.262 1 81.25 85 ILE A N 1
ATOM 651 C CA . ILE A 1 85 ? -1.317 22.703 6.461 1 81.25 85 ILE A CA 1
ATOM 652 C C . ILE A 1 85 ? -0.495 23.609 7.371 1 81.25 85 ILE A C 1
ATOM 654 O O . ILE A 1 85 ? -1.023 24.562 7.949 1 81.25 85 ILE A O 1
ATOM 658 N N . ALA A 1 86 ? 0.781 23.25 7.586 1 74.5 86 ALA A N 1
ATOM 659 C CA . ALA A 1 86 ? 1.606 24.094 8.445 1 74.5 86 ALA A CA 1
ATOM 660 C C . ALA A 1 86 ? 3.041 24.172 7.934 1 74.5 86 ALA A C 1
ATOM 662 O O . ALA A 1 86 ? 3.533 23.219 7.312 1 74.5 86 ALA A O 1
ATOM 663 N N . SER A 1 87 ? 3.596 25.25 8.164 1 75.31 87 SER A N 1
ATOM 664 C CA . SER A 1 87 ? 4.992 25.422 7.777 1 75.31 87 SER A CA 1
ATOM 665 C C . SER A 1 87 ? 5.914 24.578 8.664 1 75.31 87 SER A C 1
ATOM 667 O O . SER A 1 87 ? 5.594 24.312 9.82 1 75.31 87 SER A O 1
ATOM 669 N N . GLY A 1 88 ? 7.027 24.203 8.156 1 76.88 88 GLY A N 1
ATOM 670 C CA . GLY A 1 88 ? 8.07 23.516 8.898 1 76.88 88 GLY A CA 1
ATOM 671 C C . GLY A 1 88 ? 7.75 22.062 9.18 1 76.88 88 GLY A C 1
ATOM 672 O O . GLY A 1 88 ? 8.336 21.453 10.07 1 76.88 88 GLY A O 1
ATOM 673 N N . MET A 1 89 ? 6.797 21.703 8.438 1 89.25 89 MET A N 1
ATOM 674 C CA . MET A 1 89 ? 6.469 20.297 8.594 1 89.25 89 MET A CA 1
ATOM 675 C C . MET A 1 89 ? 7.324 19.438 7.668 1 89.25 89 MET A C 1
ATOM 677 O O . MET A 1 89 ? 7.906 19.938 6.703 1 89.25 89 MET A O 1
ATOM 681 N N . PHE A 1 90 ? 7.66 18.172 8.062 1 95.94 90 PHE A N 1
ATOM 682 C CA . PHE A 1 90 ? 8.289 17.125 7.258 1 95.94 90 PHE A CA 1
ATOM 683 C C . PHE A 1 90 ? 9.789 17.344 7.168 1 95.94 90 PHE A C 1
ATOM 685 O O . PHE A 1 90 ? 10.438 16.891 6.223 1 95.94 90 PHE A O 1
ATOM 692 N N . ASP A 1 91 ? 10.273 18.188 8.133 1 95.62 91 ASP A N 1
ATOM 693 C CA . ASP A 1 91 ? 11.734 18.281 8.18 1 95.62 91 ASP A CA 1
ATOM 694 C C . ASP A 1 91 ? 12.359 16.953 8.578 1 95.62 91 ASP A C 1
ATOM 696 O O . ASP A 1 91 ? 11.758 16.172 9.312 1 95.62 91 ASP A O 1
ATOM 700 N N . GLN A 1 92 ? 13.555 16.844 8.117 1 96.94 92 GLN A N 1
ATOM 701 C CA . GLN A 1 92 ? 14.32 15.625 8.383 1 96.94 92 GLN A CA 1
ATOM 702 C C . GLN A 1 92 ? 14.406 15.359 9.883 1 96.94 92 GLN A C 1
ATOM 704 O O . GLN A 1 92 ? 14.609 16.281 10.68 1 96.94 92 GLN A O 1
ATOM 709 N N . CYS A 1 93 ? 14.227 14.141 10.266 1 97.75 93 CYS A N 1
ATOM 710 C CA . CYS A 1 93 ? 14.391 13.625 11.617 1 97.75 93 CYS A CA 1
ATOM 711 C C . CYS A 1 93 ? 13.438 14.32 12.586 1 97.75 93 CYS A C 1
ATOM 713 O O . CYS A 1 93 ? 13.766 14.508 13.758 1 97.75 93 CYS A O 1
ATOM 715 N N . THR A 1 94 ? 12.305 14.734 12.086 1 97.38 94 THR A N 1
ATOM 716 C CA . THR A 1 94 ? 11.328 15.383 12.945 1 97.38 94 THR A CA 1
ATOM 717 C C . THR A 1 94 ? 9.977 14.68 12.852 1 97.38 94 THR A C 1
ATOM 719 O O . THR A 1 94 ? 9.797 13.773 12.039 1 97.38 94 THR A O 1
ATOM 722 N N . THR A 1 95 ? 9.102 15.07 13.758 1 97.69 95 THR A N 1
ATOM 723 C CA . THR A 1 95 ? 7.734 14.562 13.789 1 97.69 95 THR A CA 1
ATOM 724 C C . THR A 1 95 ? 6.734 15.672 13.484 1 97.69 95 THR A C 1
ATOM 726 O O . THR A 1 95 ? 6.805 16.75 14.07 1 97.69 95 THR A O 1
ATOM 729 N N . SER A 1 96 ? 5.898 15.461 12.555 1 97.38 96 SER A N 1
ATOM 730 C CA . SER A 1 96 ? 4.781 16.344 12.227 1 97.38 96 SER A CA 1
ATOM 731 C C . SER A 1 96 ? 3.461 15.781 12.734 1 97.38 96 SER A C 1
ATOM 733 O O . SER A 1 96 ? 3.184 14.594 12.562 1 97.38 96 SER A O 1
ATOM 735 N N . ILE A 1 97 ? 2.658 16.703 13.344 1 96.94 97 ILE A N 1
ATOM 736 C CA . ILE A 1 97 ? 1.377 16.281 13.898 1 96.94 97 ILE A CA 1
ATOM 737 C C . ILE A 1 97 ? 0.246 17.078 13.25 1 96.94 97 ILE A C 1
ATOM 739 O O . ILE A 1 97 ? 0.331 18.297 13.133 1 96.94 97 ILE A O 1
ATOM 743 N N . PHE A 1 98 ? -0.801 16.375 12.875 1 96.38 98 PHE A N 1
ATOM 744 C CA . PHE A 1 98 ? -1.972 16.984 12.258 1 96.38 98 PHE A CA 1
ATOM 745 C C . PHE A 1 98 ? -3.25 16.531 12.953 1 96.38 98 PHE A C 1
ATOM 747 O O . PHE A 1 98 ? -3.426 15.344 13.227 1 96.38 98 PHE A O 1
ATOM 754 N N . ASN A 1 99 ? -4.027 17.469 13.281 1 95.56 99 ASN A N 1
ATOM 755 C CA . ASN A 1 99 ? -5.395 17.188 13.703 1 95.56 99 ASN A CA 1
ATOM 756 C C . ASN A 1 99 ? -6.402 17.547 12.609 1 95.56 99 ASN A C 1
ATOM 758 O O . ASN A 1 99 ? -6.492 18.703 12.188 1 95.56 99 ASN A O 1
ATOM 762 N N . ILE A 1 100 ? -7.172 16.484 12.141 1 94.94 100 ILE A N 1
ATOM 763 C CA . ILE A 1 100 ? -8.062 16.734 11.016 1 94.94 100 ILE A CA 1
ATOM 764 C C . ILE A 1 100 ? -9.477 16.281 11.367 1 94.94 100 ILE A C 1
ATOM 766 O O . ILE A 1 100 ? -9.672 15.469 12.266 1 94.94 100 ILE A O 1
ATOM 770 N N . THR A 1 101 ? -10.391 16.875 10.672 1 95 101 THR A N 1
ATOM 771 C CA . THR A 1 101 ? -11.781 16.453 10.703 1 95 101 THR A CA 1
ATOM 772 C C . THR A 1 101 ? -12.227 15.953 9.328 1 95 101 THR A C 1
ATOM 774 O O . THR A 1 101 ? -12.109 16.672 8.336 1 95 101 THR A O 1
ATOM 777 N N . ALA A 1 102 ? -12.641 14.734 9.305 1 94.56 102 ALA A N 1
ATOM 778 C CA . ALA A 1 102 ? -13.141 14.172 8.055 1 94.56 102 ALA A CA 1
ATOM 779 C C . ALA A 1 102 ? -14.664 14.094 8.055 1 94.56 102 ALA A C 1
ATOM 781 O O . ALA A 1 102 ? -15.273 13.852 9.094 1 94.56 102 ALA A O 1
ATOM 782 N N . LYS A 1 103 ? -15.203 14.258 6.863 1 91.44 103 LYS A N 1
ATOM 783 C CA . LYS A 1 103 ? -16.656 14.141 6.727 1 91.44 103 LYS A CA 1
ATOM 784 C C . LYS A 1 103 ? -17.109 12.688 6.836 1 91.44 103 LYS A C 1
ATOM 786 O O . LYS A 1 103 ? -18.234 12.406 7.258 1 91.44 103 LYS A O 1
ATOM 791 N N . VAL A 1 104 ? -16.203 11.828 6.406 1 90.62 104 VAL A N 1
ATOM 792 C CA . VAL A 1 104 ? -16.469 10.398 6.453 1 90.62 104 VAL A CA 1
ATOM 793 C C . VAL A 1 104 ? -15.82 9.781 7.691 1 90.62 104 VAL A C 1
ATOM 795 O O . VAL A 1 104 ? -14.672 10.078 8 1 90.62 104 VAL A O 1
ATOM 798 N N . CYS A 1 105 ? -16.625 8.984 8.352 1 93.62 105 CYS A N 1
ATOM 799 C CA . CYS A 1 105 ? -16.109 8.219 9.484 1 93.62 105 CYS A CA 1
ATOM 800 C C . CYS A 1 105 ? -15.883 6.766 9.102 1 93.62 105 CYS A C 1
ATOM 802 O O . CYS A 1 105 ? -16.75 6.141 8.484 1 93.62 105 CYS A O 1
ATOM 804 N N . ILE A 1 106 ? -14.719 6.301 9.469 1 95.12 106 ILE A N 1
ATOM 805 C CA . ILE A 1 106 ? -14.438 4.922 9.078 1 95.12 106 ILE A CA 1
ATOM 806 C C . ILE A 1 106 ? -14.227 4.066 10.328 1 95.12 106 ILE A C 1
ATOM 808 O O . ILE A 1 106 ? -14.062 4.594 11.43 1 95.12 106 ILE A O 1
ATOM 812 N N . ASP A 1 107 ? -14.383 2.738 10.164 1 97.19 107 ASP A N 1
ATOM 813 C CA . ASP A 1 107 ? -14.117 1.792 11.242 1 97.19 107 ASP A CA 1
ATOM 814 C C . ASP A 1 107 ? -12.617 1.693 11.523 1 97.19 107 ASP A C 1
ATOM 816 O O . ASP A 1 107 ? -11.852 2.586 11.156 1 97.19 107 ASP A O 1
ATOM 820 N N . LYS A 1 108 ? -12.195 0.674 12.227 1 98.25 108 LYS A N 1
ATOM 821 C CA . LYS A 1 108 ? -10.789 0.492 12.578 1 98.25 108 LYS A CA 1
ATOM 822 C C . LYS A 1 108 ? -9.891 0.628 11.359 1 98.25 108 LYS A C 1
ATOM 824 O O . LYS A 1 108 ? -10.039 -0.117 10.383 1 98.25 108 LYS A O 1
ATOM 829 N N . ILE A 1 109 ? -8.992 1.538 11.461 1 98.56 109 ILE A N 1
ATOM 830 C CA . ILE A 1 109 ? -8.07 1.796 10.367 1 98.56 109 ILE A CA 1
ATOM 831 C C . ILE A 1 109 ? -7.078 0.643 10.242 1 98.56 109 ILE A C 1
ATOM 833 O O . ILE A 1 109 ? -6.523 0.187 11.242 1 98.56 109 ILE A O 1
ATOM 837 N N . CYS A 1 110 ? -6.848 0.223 8.992 1 98.5 110 CYS A N 1
ATOM 838 C CA . CYS A 1 110 ? -5.898 -0.877 8.844 1 98.5 110 CYS A CA 1
ATOM 839 C C . CYS A 1 110 ? -5.105 -0.741 7.547 1 98.5 110 CYS A C 1
ATOM 841 O O . CYS A 1 110 ? -4.301 -1.614 7.215 1 98.5 110 CYS A O 1
ATOM 843 N N . LYS A 1 111 ? -5.312 0.287 6.742 1 98.31 111 LYS A N 1
ATOM 844 C CA . LYS A 1 111 ? -4.523 0.602 5.555 1 98.31 111 LYS A CA 1
ATOM 845 C C . LYS A 1 111 ? -4.125 2.074 5.535 1 98.31 111 LYS A C 1
ATOM 847 O O . LYS A 1 111 ? -4.914 2.941 5.914 1 98.31 111 LYS A O 1
ATOM 852 N N . VAL A 1 112 ? -2.941 2.322 5.016 1 98.56 112 VAL A N 1
ATOM 853 C CA . VAL A 1 112 ? -2.498 3.699 4.82 1 98.56 112 VAL A CA 1
ATOM 854 C C . VAL A 1 112 ? -1.683 3.805 3.535 1 98.56 112 VAL A C 1
ATOM 856 O O . VAL A 1 112 ? -0.863 2.932 3.24 1 98.56 112 VAL A O 1
ATOM 859 N N . PHE A 1 113 ? -1.913 4.828 2.826 1 98.31 113 PHE A N 1
ATOM 860 C CA . PHE A 1 113 ? -1.15 5.152 1.626 1 98.31 113 PHE A CA 1
ATOM 861 C C . PHE A 1 113 ? -0.671 6.598 1.662 1 98.31 113 PHE A C 1
ATOM 863 O O . PHE A 1 113 ? -1.41 7.492 2.078 1 98.31 113 PHE A O 1
ATOM 870 N N . VAL A 1 114 ? 0.525 6.758 1.187 1 97.94 114 VAL A N 1
ATOM 871 C CA . VAL A 1 114 ? 1.101 8.086 1.011 1 97.94 114 VAL A CA 1
ATOM 872 C C . VAL A 1 114 ? 1.279 8.383 -0.477 1 97.94 114 VAL A C 1
ATOM 874 O O . VAL A 1 114 ? 1.741 7.527 -1.234 1 97.94 114 VAL A O 1
ATOM 877 N N . TYR A 1 115 ? 0.864 9.531 -0.867 1 97.56 115 TYR A N 1
ATOM 878 C CA . TYR A 1 115 ? 1.069 10.047 -2.217 1 97.56 115 TYR A CA 1
ATOM 879 C C . TYR A 1 115 ? 2.039 11.219 -2.211 1 97.56 115 TYR A C 1
ATOM 881 O O . TYR A 1 115 ? 1.846 12.188 -1.47 1 97.56 115 TYR A O 1
ATOM 889 N N . ARG A 1 116 ? 3.018 11.055 -2.998 1 96.94 116 ARG A N 1
ATOM 890 C CA . ARG A 1 116 ? 4.035 12.094 -3.029 1 96.94 116 ARG A CA 1
ATOM 891 C C . ARG A 1 116 ? 4.262 12.602 -4.449 1 96.94 116 ARG A C 1
ATOM 893 O O . ARG A 1 116 ? 4.297 11.812 -5.398 1 96.94 116 ARG A O 1
ATOM 900 N N . ARG A 1 117 ? 4.281 13.914 -4.496 1 96.56 117 ARG A N 1
ATOM 901 C CA . ARG A 1 117 ? 4.652 14.586 -5.738 1 96.56 117 ARG A CA 1
ATOM 902 C C . ARG A 1 117 ? 5.715 15.648 -5.488 1 96.56 117 ARG A C 1
ATOM 904 O O . ARG A 1 117 ? 5.559 16.484 -4.602 1 96.56 117 ARG A O 1
ATOM 911 N N . GLY A 1 118 ? 6.742 15.555 -6.203 1 95.62 118 GLY A N 1
ATOM 912 C CA . GLY A 1 118 ? 7.828 16.516 -6.074 1 95.62 118 GLY A CA 1
ATOM 913 C C . GLY A 1 118 ? 9.203 15.891 -6.215 1 95.62 118 GLY A C 1
ATOM 914 O O . GLY A 1 118 ? 9.336 14.664 -6.172 1 95.62 118 GLY A O 1
ATOM 915 N N . SER A 1 119 ? 10.203 16.703 -6.344 1 93.5 119 SER A N 1
ATOM 916 C CA . SER A 1 119 ? 11.531 16.203 -6.695 1 93.5 119 SER A CA 1
ATOM 917 C C . SER A 1 119 ? 12.438 16.141 -5.477 1 93.5 119 SER A C 1
ATOM 919 O O . SER A 1 119 ? 13.539 15.586 -5.543 1 93.5 119 SER A O 1
ATOM 921 N N . ASN A 1 120 ? 11.977 16.547 -4.305 1 94.19 120 ASN A N 1
ATOM 922 C CA . ASN A 1 120 ? 12.875 16.656 -3.162 1 94.19 120 ASN A CA 1
ATOM 923 C C . ASN A 1 120 ? 13.25 15.281 -2.617 1 94.19 120 ASN A C 1
ATOM 925 O O . ASN A 1 120 ? 14.336 15.109 -2.061 1 94.19 120 ASN A O 1
ATOM 929 N N . GLY A 1 121 ? 12.289 14.398 -2.646 1 95.81 121 GLY A N 1
ATOM 930 C CA . GLY A 1 121 ? 12.617 13.047 -2.23 1 95.81 121 GLY A CA 1
ATOM 931 C C . GLY A 1 121 ? 12.359 12.797 -0.756 1 95.81 121 GLY A C 1
ATOM 932 O O . GLY A 1 121 ? 13.117 12.078 -0.099 1 95.81 121 GLY A O 1
ATOM 933 N N . TRP A 1 122 ? 11.328 13.391 -0.212 1 96.81 122 TRP A N 1
ATOM 934 C CA . TRP A 1 122 ? 10.914 13.195 1.176 1 96.81 122 TRP A CA 1
ATOM 935 C C . TRP 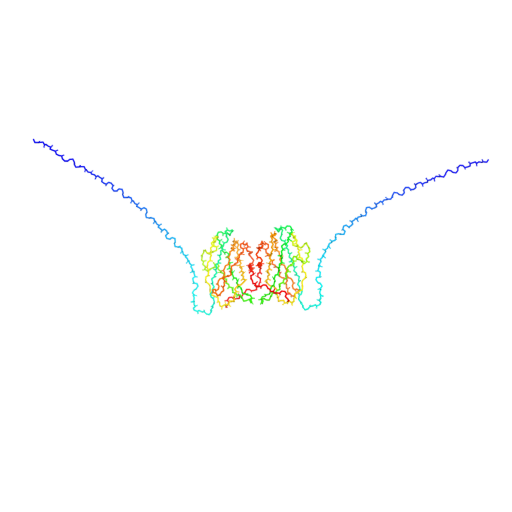A 1 122 ? 10.742 11.711 1.487 1 96.81 122 TRP A C 1
ATOM 937 O O . TRP A 1 122 ? 10.172 10.969 0.686 1 96.81 122 TRP A O 1
ATOM 947 N N . ILE A 1 123 ? 11.25 11.258 2.678 1 97.06 123 ILE A N 1
ATOM 948 C CA . ILE A 1 123 ? 11.18 9.867 3.111 1 97.06 123 ILE A CA 1
ATOM 949 C C . ILE A 1 123 ? 10.469 9.781 4.457 1 97.06 123 ILE A C 1
ATOM 951 O O . ILE A 1 123 ? 11.008 10.203 5.48 1 97.06 123 ILE A O 1
ATOM 955 N N . PRO A 1 124 ? 9.273 9.242 4.445 1 97.25 124 PRO A N 1
ATOM 956 C CA . PRO A 1 124 ? 8.625 9.008 5.738 1 97.25 124 PRO A CA 1
ATOM 957 C C . PRO A 1 124 ? 9.211 7.809 6.48 1 97.25 124 PRO A C 1
ATOM 959 O O . PRO A 1 124 ? 9.602 6.82 5.855 1 97.25 124 PRO A O 1
ATOM 962 N N . LYS A 1 125 ? 9.266 7.941 7.797 1 97.5 125 LYS A N 1
ATOM 963 C CA . LYS A 1 125 ? 9.664 6.805 8.625 1 97.5 125 LYS A CA 1
ATOM 964 C C . LYS A 1 125 ? 8.445 6.066 9.172 1 97.5 125 LYS A C 1
ATOM 966 O O . LYS A 1 125 ? 8.188 4.922 8.789 1 97.5 125 LYS A O 1
ATOM 971 N N . THR A 1 126 ? 7.695 6.727 9.977 1 98.19 126 THR A N 1
ATOM 972 C CA . THR A 1 126 ? 6.496 6.129 10.547 1 98.19 126 THR A CA 1
ATOM 973 C C . THR A 1 126 ? 5.293 7.051 10.359 1 98.19 126 THR A C 1
ATOM 975 O O . THR A 1 126 ? 5.414 8.273 10.469 1 98.19 126 THR A O 1
ATOM 978 N N . ILE A 1 127 ? 4.191 6.457 10.062 1 98.44 127 ILE A N 1
ATOM 979 C CA . ILE A 1 127 ? 2.904 7.141 10.008 1 98.44 127 ILE A CA 1
ATOM 980 C C . ILE A 1 127 ? 1.938 6.508 11.008 1 98.44 127 ILE A C 1
ATOM 982 O O . ILE A 1 127 ? 1.724 5.293 10.992 1 98.44 127 ILE A O 1
ATOM 986 N N . THR A 1 128 ? 1.386 7.305 11.867 1 98.88 128 THR A N 1
ATOM 987 C CA . THR A 1 128 ? 0.403 6.852 12.844 1 98.88 128 THR A CA 1
ATOM 988 C C . THR A 1 128 ? -0.906 7.621 12.688 1 98.88 128 THR A C 1
ATOM 990 O O . THR A 1 128 ? -0.904 8.852 12.609 1 98.88 128 THR A O 1
ATOM 993 N N . VAL A 1 129 ? -1.988 6.938 12.609 1 98.81 129 VAL A N 1
ATOM 994 C CA . VAL A 1 129 ? -3.309 7.555 12.547 1 98.81 129 VAL A CA 1
ATOM 995 C C . VAL A 1 129 ? -4.152 7.09 13.734 1 98.81 129 VAL A C 1
ATOM 997 O O . VAL A 1 129 ? -4.289 5.891 13.969 1 98.81 129 VAL A O 1
ATOM 1000 N N . ASN A 1 130 ? -4.641 8 14.445 1 98.75 130 ASN A N 1
ATOM 1001 C CA . ASN A 1 130 ? -5.484 7.773 15.609 1 98.75 130 ASN A CA 1
ATOM 1002 C C . ASN A 1 130 ? -6.895 8.32 15.398 1 98.75 130 ASN A C 1
ATOM 1004 O O . ASN A 1 130 ? -7.074 9.508 15.141 1 98.75 130 ASN A O 1
ATOM 1008 N N . ASP A 1 131 ? -7.867 7.434 15.492 1 97.94 131 ASP A N 1
ATOM 1009 C CA . ASP A 1 131 ? -9.25 7.867 15.32 1 97.94 131 ASP A CA 1
ATOM 1010 C C . ASP A 1 131 ? -9.945 8.023 16.672 1 97.94 131 ASP A C 1
ATOM 1012 O O . ASP A 1 131 ? -11.148 8.281 16.734 1 97.94 131 ASP A O 1
ATOM 1016 N N . TYR A 1 132 ? -9.328 7.746 17.719 1 97.38 132 TYR A N 1
ATOM 1017 C CA . TYR A 1 132 ? -9.734 7.93 19.109 1 97.38 132 TYR A CA 1
ATOM 1018 C C . TYR A 1 132 ? -10.758 6.883 19.531 1 97.38 132 TYR A C 1
ATOM 1020 O O . TYR A 1 132 ? -11.188 6.848 20.688 1 97.38 132 TYR A O 1
ATOM 1028 N N . MET A 1 133 ? -11.188 6.012 18.578 1 97.44 133 MET A N 1
ATOM 1029 C CA . MET A 1 133 ? -12.18 4.984 18.875 1 97.44 133 MET A CA 1
ATOM 1030 C C . MET A 1 133 ? -11.531 3.602 18.922 1 97.44 133 MET A C 1
ATOM 1032 O O . MET A 1 133 ? -12.047 2.699 19.594 1 97.44 133 MET A O 1
ATOM 1036 N N . HIS A 1 134 ? -10.461 3.393 18.219 1 98.19 134 HIS A N 1
ATOM 1037 C CA . HIS A 1 134 ? -9.695 2.154 18.156 1 98.19 134 HIS A CA 1
ATOM 1038 C C . HIS A 1 134 ? -8.219 2.402 18.453 1 98.19 134 HIS A C 1
ATOM 1040 O O . HIS A 1 134 ? -7.773 3.553 18.5 1 98.19 134 HIS A O 1
ATOM 1046 N N . PRO A 1 135 ? -7.457 1.301 18.812 1 98.25 135 PRO A N 1
ATOM 1047 C CA . PRO A 1 135 ? -6.012 1.525 18.891 1 98.25 135 PRO A CA 1
ATOM 1048 C C . PRO A 1 135 ? -5.457 2.193 17.641 1 98.25 135 PRO A C 1
ATOM 1050 O O . PRO A 1 135 ? -5.891 1.886 16.531 1 98.25 135 PRO A O 1
ATOM 1053 N N . PRO A 1 136 ? -4.562 3.121 17.812 1 98.69 136 PRO A N 1
ATOM 1054 C CA . PRO A 1 136 ? -3.994 3.781 16.641 1 98.69 136 PRO A CA 1
ATOM 1055 C C . PRO A 1 136 ? -3.309 2.803 15.68 1 98.69 136 PRO A C 1
ATOM 1057 O O . PRO A 1 136 ? -2.791 1.771 16.109 1 98.69 136 PRO A O 1
ATOM 1060 N N . LEU A 1 137 ? -3.359 3.074 14.406 1 98.69 137 LEU A N 1
ATOM 1061 C CA . LEU A 1 137 ? -2.564 2.35 13.422 1 98.69 137 LEU A CA 1
ATOM 1062 C C . LEU A 1 137 ? -1.207 3.016 13.219 1 98.69 137 LEU A C 1
ATOM 1064 O O . LEU A 1 137 ? -1.135 4.18 12.82 1 98.69 137 LEU A O 1
ATOM 1068 N N . ALA A 1 138 ? -0.149 2.291 13.461 1 98.25 138 ALA A N 1
ATOM 1069 C CA . ALA A 1 138 ? 1.207 2.748 13.172 1 98.25 138 ALA A CA 1
ATOM 1070 C C . ALA A 1 138 ? 1.854 1.898 12.078 1 98.25 138 ALA A C 1
ATOM 1072 O O . ALA A 1 138 ? 1.862 0.668 12.164 1 98.25 138 ALA A O 1
ATOM 1073 N N . VAL A 1 139 ? 2.412 2.539 11.086 1 97.44 139 VAL A N 1
ATOM 1074 C CA . VAL A 1 139 ? 3.053 1.798 10 1 97.44 139 VAL A CA 1
ATOM 1075 C C . VAL A 1 139 ? 4.48 2.301 9.805 1 97.44 139 VAL A C 1
ATOM 1077 O O . VAL A 1 139 ? 4.742 3.502 9.906 1 97.44 139 VAL A O 1
ATOM 1080 N N . TYR A 1 140 ? 5.316 1.363 9.609 1 95.62 140 TYR A N 1
ATOM 1081 C CA . TYR A 1 140 ? 6.715 1.645 9.305 1 95.62 140 TYR A CA 1
ATOM 1082 C C . TYR A 1 140 ? 6.977 1.569 7.809 1 95.62 140 TYR A C 1
ATOM 1084 O O . TYR A 1 140 ? 6.672 0.558 7.168 1 95.62 140 TYR A O 1
ATOM 1092 N N . LEU A 1 141 ? 7.457 2.615 7.148 1 94.5 141 LEU A N 1
ATOM 1093 C CA . LEU A 1 141 ? 7.797 2.609 5.727 1 94.5 141 LEU A CA 1
ATOM 1094 C C . LEU A 1 141 ? 9.297 2.748 5.527 1 94.5 141 LEU A C 1
ATOM 1096 O O . LEU A 1 141 ? 9.945 1.835 5.008 1 94.5 141 LEU A O 1
ATOM 1100 N N . ASN A 1 142 ? 9.867 3.924 5.984 1 93.19 142 ASN A N 1
ATOM 1101 C CA . ASN A 1 142 ? 11.289 4.254 5.934 1 93.19 142 ASN A CA 1
ATOM 1102 C C . ASN A 1 142 ? 11.891 3.916 4.574 1 93.19 142 ASN A C 1
ATOM 1104 O O . ASN A 1 142 ? 12.938 3.27 4.5 1 93.19 142 ASN A O 1
ATOM 1108 N N . ALA A 1 143 ? 11.227 4.227 3.527 1 90.25 143 ALA A N 1
ATOM 1109 C CA . ALA A 1 143 ? 11.633 3.98 2.146 1 90.25 143 ALA A CA 1
ATOM 1110 C C . ALA A 1 143 ? 11.32 5.184 1.26 1 90.25 143 ALA A C 1
ATOM 1112 O O . ALA A 1 143 ? 10.367 5.922 1.518 1 90.25 143 ALA A O 1
ATOM 1113 N N . SER A 1 144 ? 12.172 5.281 0.214 1 91.75 144 SER A N 1
ATOM 1114 C CA . SER A 1 144 ? 11.883 6.301 -0.79 1 91.75 144 SER A CA 1
ATOM 1115 C C . SER A 1 144 ? 10.57 6.008 -1.509 1 91.75 144 SER A C 1
ATOM 1117 O O . SER A 1 144 ? 10.352 4.895 -1.985 1 91.75 144 SER A O 1
ATOM 1119 N N . ILE A 1 145 ? 9.719 7.02 -1.505 1 93.56 145 ILE A N 1
ATOM 1120 C CA . ILE A 1 145 ? 8.453 6.918 -2.229 1 93.56 145 ILE A CA 1
ATOM 1121 C C . ILE A 1 145 ? 8.625 7.461 -3.645 1 93.56 145 ILE A C 1
ATOM 1123 O O . ILE A 1 145 ? 9.094 8.586 -3.832 1 93.56 145 ILE A O 1
ATOM 1127 N N . PRO A 1 146 ? 8.242 6.684 -4.617 1 92.12 146 PRO A N 1
ATOM 1128 C CA . PRO A 1 146 ? 8.359 7.18 -5.992 1 92.12 146 PRO A CA 1
ATOM 1129 C C . PRO A 1 146 ? 7.605 8.484 -6.219 1 92.12 146 PRO A C 1
ATOM 1131 O O . PRO A 1 146 ? 6.594 8.742 -5.555 1 92.12 146 PRO A O 1
ATOM 1134 N N . ASN A 1 147 ? 8.102 9.328 -7.207 1 93.75 147 ASN A N 1
ATOM 1135 C CA . ASN A 1 147 ? 7.484 10.609 -7.535 1 93.75 147 ASN A CA 1
ATOM 1136 C C . ASN A 1 147 ? 6.469 10.469 -8.664 1 93.75 147 ASN A C 1
ATOM 1138 O O . ASN A 1 147 ? 6.469 11.266 -9.602 1 93.75 147 ASN A O 1
ATOM 1142 N N . ASP A 1 148 ? 5.652 9.5 -8.617 1 93.38 148 ASP A N 1
ATOM 1143 C CA . ASP A 1 148 ? 4.695 9.25 -9.688 1 93.38 148 ASP A CA 1
ATOM 1144 C C . ASP A 1 148 ? 3.283 9.641 -9.273 1 93.38 148 ASP A C 1
ATOM 1146 O O . ASP A 1 148 ? 2.346 9.547 -10.062 1 93.38 148 ASP A O 1
ATOM 1150 N N . GLY A 1 149 ? 3.105 10.039 -8.062 1 94.75 149 GLY A N 1
ATOM 1151 C CA . GLY A 1 149 ? 1.812 10.492 -7.57 1 94.75 149 GLY A CA 1
ATOM 1152 C C . GLY A 1 149 ? 0.875 9.352 -7.23 1 94.75 149 GLY A C 1
ATOM 1153 O O . GLY A 1 149 ? -0.33 9.555 -7.062 1 94.75 149 GLY A O 1
ATOM 1154 N N . LEU A 1 150 ? 1.384 8.141 -7.152 1 96.31 150 LEU A N 1
ATOM 1155 C CA . LEU A 1 150 ? 0.578 6.973 -6.805 1 96.31 150 LEU A CA 1
ATOM 1156 C C . LEU A 1 150 ? 0.818 6.559 -5.355 1 96.31 150 LEU A C 1
ATOM 1158 O O . LEU A 1 150 ? 1.835 6.926 -4.762 1 96.31 150 LEU A O 1
ATOM 1162 N N . GLY A 1 151 ? -0.152 5.871 -4.855 1 97.69 151 GLY A N 1
ATOM 1163 C CA . GLY A 1 151 ? -0.098 5.547 -3.438 1 97.69 151 GLY A CA 1
ATOM 1164 C C . GLY A 1 151 ? 0.94 4.492 -3.107 1 97.69 151 GLY A C 1
ATOM 1165 O O . GLY A 1 151 ? 1.121 3.533 -3.859 1 97.69 151 GLY A O 1
ATOM 1166 N N . TYR A 1 152 ? 1.582 4.723 -2.102 1 97.06 152 TYR A N 1
ATOM 1167 C CA . TYR A 1 152 ? 2.557 3.814 -1.509 1 97.06 152 TYR A CA 1
ATOM 1168 C C . TYR A 1 152 ? 2.244 3.562 -0.039 1 97.06 152 TYR A C 1
ATOM 1170 O O . TYR A 1 152 ? 2.072 4.508 0.737 1 97.06 152 TYR A O 1
ATOM 1178 N N . GLY A 1 153 ? 2.117 2.221 0.318 1 97.31 153 GLY A N 1
ATOM 1179 C CA . GLY A 1 153 ? 1.72 2.1 1.712 1 97.31 153 GLY A CA 1
ATOM 1180 C C . GLY A 1 153 ? 1.647 0.662 2.189 1 97.31 153 GLY A C 1
ATOM 1181 O O . GLY A 1 153 ? 2.381 -0.198 1.698 1 97.31 153 GLY A O 1
ATOM 1182 N N . ARG A 1 154 ? 0.979 0.505 3.312 1 97.94 154 ARG A N 1
ATOM 1183 C CA . ARG A 1 154 ? 0.925 -0.751 4.051 1 97.94 154 ARG A CA 1
ATOM 1184 C C . ARG A 1 154 ? -0.518 -1.195 4.27 1 97.94 154 ARG A C 1
ATOM 1186 O O . ARG A 1 154 ? -1.42 -0.362 4.379 1 97.94 154 ARG A O 1
ATOM 1193 N N . ASN A 1 155 ? -0.735 -2.441 4.219 1 98.38 155 ASN A N 1
ATOM 1194 C CA . ASN A 1 155 ? -2.006 -3.084 4.535 1 98.38 155 ASN A CA 1
ATOM 1195 C C . ASN A 1 155 ? -1.87 -4.031 5.727 1 98.38 155 ASN A C 1
ATOM 1197 O O . ASN A 1 155 ? -1.198 -5.059 5.633 1 98.38 155 ASN A O 1
ATOM 1201 N N . LEU A 1 156 ? -2.574 -3.674 6.816 1 98.06 156 LEU A N 1
ATOM 1202 C CA . LEU A 1 156 ? -2.516 -4.469 8.039 1 98.06 156 LEU A CA 1
ATOM 1203 C C . LEU A 1 156 ? -3.869 -5.102 8.344 1 98.06 156 LEU A C 1
ATOM 1205 O O . LEU A 1 156 ? -4.109 -5.562 9.461 1 98.06 156 LEU A O 1
ATOM 1209 N N . CYS A 1 157 ? -4.781 -4.973 7.34 1 97.62 157 CYS A N 1
ATOM 1210 C CA . CYS A 1 157 ? -6.082 -5.598 7.527 1 97.62 157 CYS A CA 1
ATOM 1211 C C . CYS A 1 157 ? -5.953 -7.113 7.613 1 97.62 157 CYS A C 1
ATOM 1213 O O . CYS A 1 157 ? -4.996 -7.691 7.098 1 97.62 157 CYS A O 1
ATOM 1215 N N . LYS A 1 158 ? -6.98 -7.664 8.289 1 94.69 158 LYS A N 1
ATOM 1216 C CA . LYS A 1 158 ? -7.059 -9.125 8.25 1 94.69 158 LYS A CA 1
ATOM 1217 C C . LYS A 1 158 ? -7.199 -9.633 6.82 1 94.69 158 LYS A C 1
ATOM 1219 O O . LYS A 1 158 ? -8.008 -9.109 6.051 1 94.69 158 LYS A O 1
ATOM 1224 N N . LEU A 1 159 ? -6.41 -10.539 6.438 1 92.62 159 LEU A N 1
ATOM 1225 C CA . LEU A 1 159 ? -6.445 -11.078 5.082 1 92.62 159 LEU A CA 1
ATOM 1226 C C . LEU A 1 159 ? -7.652 -11.984 4.883 1 92.62 159 LEU A C 1
ATOM 1228 O O . LEU A 1 159 ? -8.094 -12.648 5.824 1 92.62 159 LEU A O 1
ATOM 1232 N N . PRO A 1 160 ? -8.141 -11.938 3.695 1 86.38 160 PRO A N 1
ATOM 1233 C CA . PRO A 1 160 ? -9.281 -12.812 3.443 1 86.38 160 PRO A CA 1
ATOM 1234 C C . PRO A 1 160 ? -8.93 -14.297 3.545 1 86.38 160 PRO A C 1
ATOM 1236 O O . PRO A 1 160 ? -7.781 -14.68 3.287 1 86.38 160 PRO A O 1
ATOM 1239 N N . SER A 1 161 ? -9.82 -15.117 4.156 1 74.62 161 SER A N 1
ATOM 1240 C CA . SER A 1 161 ? -9.625 -16.562 4.293 1 74.62 161 SER A CA 1
ATOM 1241 C C . SER A 1 161 ? -9.742 -17.266 2.947 1 74.62 161 SER A C 1
ATOM 1243 O O . SER A 1 161 ? -10.539 -16.859 2.096 1 74.62 161 SER A O 1
ATOM 1245 N N . ASN A 1 162 ? -8.758 -17.953 2.365 1 60.12 162 ASN A N 1
ATOM 1246 C CA . ASN A 1 162 ? -8.828 -18.766 1.163 1 60.12 162 ASN A CA 1
ATOM 1247 C C . ASN A 1 162 ? -9.898 -19.844 1.284 1 60.12 162 ASN A C 1
ATOM 1249 O O . ASN A 1 162 ? -9.914 -20.812 0.51 1 60.12 162 ASN A O 1
ATOM 1253 N N . LYS A 1 163 ? -10.961 -19.875 2.098 1 45.69 163 LYS A N 1
ATOM 1254 C CA . LYS A 1 163 ? -11.891 -21 2.066 1 45.69 163 LYS A CA 1
ATOM 1255 C C . LYS A 1 163 ? -12.742 -20.984 0.798 1 45.69 163 LYS A C 1
ATOM 1257 O O . LYS A 1 163 ? -13.195 -19.922 0.365 1 45.69 163 LYS A O 1
ATOM 1262 N N . MET B 1 1 ? 54.5 -78.625 -65.688 1 36.94 1 MET B N 1
ATOM 1263 C CA . MET B 1 1 ? 53.375 -78.375 -64.812 1 36.94 1 MET B CA 1
ATOM 1264 C C . MET B 1 1 ? 53.562 -77.062 -64 1 36.94 1 MET B C 1
ATOM 1266 O O . MET B 1 1 ? 54.5 -76.938 -63.219 1 36.94 1 MET B O 1
ATOM 1270 N N . LYS B 1 2 ? 53.344 -75.938 -64.75 1 43.06 2 LYS B N 1
ATOM 1271 C CA . LYS B 1 2 ? 53.562 -74.562 -64.375 1 43.06 2 LYS B CA 1
ATOM 1272 C C . LYS B 1 2 ? 52.75 -74.188 -63.094 1 43.06 2 LYS B C 1
ATOM 1274 O O . LYS B 1 2 ? 51.562 -74.375 -63.062 1 43.06 2 LYS B O 1
ATOM 1279 N N . VAL B 1 3 ? 53.312 -74.25 -61.969 1 47 3 VAL B N 1
ATOM 1280 C CA . VAL B 1 3 ? 52.875 -73.938 -60.594 1 47 3 VAL B CA 1
ATOM 1281 C C . VAL B 1 3 ? 52.469 -72.438 -60.5 1 47 3 VAL B C 1
ATOM 1283 O O . VAL B 1 3 ? 53.312 -71.562 -60.594 1 47 3 VAL B O 1
ATOM 1286 N N . PHE B 1 4 ? 51.469 -72 -61.281 1 42.66 4 PHE B N 1
ATOM 1287 C CA . PHE B 1 4 ? 51.031 -70.625 -61.219 1 42.66 4 PHE B CA 1
ATOM 1288 C C . PHE B 1 4 ? 50.656 -70.25 -59.812 1 42.66 4 PHE B C 1
ATOM 1290 O O . PHE B 1 4 ? 49.812 -70.875 -59.156 1 42.66 4 PHE B O 1
ATOM 1297 N N . THR B 1 5 ? 51.531 -69.562 -59.031 1 42.47 5 THR B N 1
ATOM 1298 C CA . THR B 1 5 ? 51.469 -68.938 -57.688 1 42.47 5 THR B CA 1
ATOM 1299 C C . THR B 1 5 ? 50.438 -67.812 -57.656 1 42.47 5 THR B C 1
ATOM 1301 O O . THR B 1 5 ? 50.594 -66.812 -58.344 1 42.47 5 THR B O 1
ATOM 1304 N N . LEU B 1 6 ? 49.156 -68.062 -57.5 1 38.53 6 LEU B N 1
ATOM 1305 C CA . LEU B 1 6 ? 48.094 -67.125 -57.469 1 38.53 6 LEU B CA 1
ATOM 1306 C C . LEU B 1 6 ? 48.25 -66.188 -56.25 1 38.53 6 LEU B C 1
ATOM 1308 O O . LEU B 1 6 ? 48.25 -66.625 -55.125 1 38.53 6 LEU B O 1
ATOM 1312 N N . ILE B 1 7 ? 48.969 -65.125 -56.406 1 40.38 7 ILE B N 1
ATOM 1313 C CA . ILE B 1 7 ? 49.219 -64.062 -55.438 1 40.38 7 ILE B CA 1
ATOM 1314 C C . ILE B 1 7 ? 47.938 -63.375 -55 1 40.38 7 ILE B C 1
ATOM 1316 O O . ILE B 1 7 ? 47.219 -62.812 -55.844 1 40.38 7 ILE B O 1
ATOM 1320 N N . PHE B 1 8 ? 47.156 -63.844 -53.969 1 37.56 8 PHE B N 1
ATOM 1321 C CA . PHE B 1 8 ? 45.938 -63.312 -53.438 1 37.56 8 PHE B CA 1
ATOM 1322 C C . PHE B 1 8 ? 46.156 -61.969 -52.781 1 37.56 8 PHE B C 1
ATOM 1324 O O . PHE B 1 8 ? 46.938 -61.844 -51.844 1 37.56 8 PHE B O 1
ATOM 1331 N N . THR B 1 9 ? 46.125 -60.844 -53.531 1 35.47 9 THR B N 1
ATOM 1332 C CA . THR B 1 9 ? 46.25 -59.469 -53.062 1 35.47 9 THR B CA 1
ATOM 1333 C C . THR B 1 9 ? 45.125 -59.156 -52.062 1 35.47 9 THR B C 1
ATOM 1335 O O . THR B 1 9 ? 43.938 -59.25 -52.406 1 35.47 9 THR B O 1
ATOM 1338 N N . PHE B 1 10 ? 45.219 -59.281 -50.719 1 39.12 10 PHE B N 1
ATOM 1339 C CA . PHE B 1 10 ? 44.312 -58.938 -49.594 1 39.12 10 PHE B CA 1
ATOM 1340 C C . PHE B 1 10 ? 44.125 -57.438 -49.531 1 39.12 10 PHE B C 1
ATOM 1342 O O . PHE B 1 10 ? 45.062 -56.688 -49.188 1 39.12 10 PHE B O 1
ATOM 1349 N N . SER B 1 11 ? 43.375 -56.75 -50.406 1 37.06 11 SER B N 1
ATOM 1350 C CA . SER B 1 11 ? 43.125 -55.312 -50.281 1 37.06 11 SER B CA 1
ATOM 1351 C C . SER B 1 11 ? 42.438 -55 -48.969 1 37.06 11 SER B C 1
ATOM 1353 O O . SER B 1 11 ? 41.344 -55.5 -48.688 1 37.06 11 SER B O 1
ATOM 1355 N N . ILE B 1 12 ? 43.094 -54.656 -47.844 1 37.16 12 ILE B N 1
ATOM 1356 C CA . ILE B 1 12 ? 42.625 -54.188 -46.531 1 37.16 12 ILE B CA 1
ATOM 1357 C C . ILE B 1 12 ? 41.906 -52.875 -46.688 1 37.16 12 ILE B C 1
ATOM 1359 O O . ILE B 1 12 ? 42.5 -51.875 -47.094 1 37.16 12 ILE B O 1
ATOM 1363 N N . ILE B 1 13 ? 40.656 -52.781 -47.156 1 38.5 13 ILE B N 1
ATOM 1364 C CA . ILE B 1 13 ? 39.906 -51.531 -47.25 1 38.5 13 ILE B CA 1
ATOM 1365 C C . ILE B 1 13 ? 39.688 -50.938 -45.875 1 38.5 13 ILE B C 1
ATOM 1367 O O . ILE B 1 13 ? 39.094 -51.562 -45 1 38.5 13 ILE B O 1
ATOM 1371 N N . VAL B 1 14 ? 40.625 -50.156 -45.25 1 37.19 14 VAL B N 1
ATOM 1372 C CA . VAL B 1 14 ? 40.531 -49.406 -44 1 37.19 14 VAL B CA 1
ATOM 1373 C C . VAL B 1 14 ? 39.406 -48.375 -44.094 1 37.19 14 VAL B C 1
ATOM 1375 O O . VAL B 1 14 ? 39.469 -47.469 -44.906 1 37.19 14 VAL B O 1
ATOM 1378 N N . ASP B 1 15 ? 38.156 -48.75 -44.062 1 35.81 15 ASP B N 1
ATOM 1379 C CA . ASP B 1 15 ? 37.062 -47.781 -44 1 35.81 15 ASP B CA 1
ATOM 1380 C C . ASP B 1 15 ? 37.25 -46.844 -42.812 1 35.81 15 ASP B C 1
ATOM 1382 O O . ASP B 1 15 ? 37.344 -47.312 -41.656 1 35.81 15 ASP B O 1
ATOM 1386 N N . LEU B 1 16 ? 38.031 -45.719 -42.938 1 38.12 16 LEU B N 1
ATOM 1387 C CA . LEU B 1 16 ? 38.125 -44.594 -42.031 1 38.12 16 LEU B CA 1
ATOM 1388 C C . LEU B 1 16 ? 36.719 -44.125 -41.562 1 38.12 16 LEU B C 1
ATOM 1390 O O . LEU B 1 16 ? 35.906 -43.719 -42.406 1 38.12 16 LEU B O 1
ATOM 1394 N N . LEU B 1 17 ? 36.156 -44.781 -40.5 1 37.72 17 LEU B N 1
ATOM 1395 C CA . LEU B 1 17 ? 34.938 -44.438 -39.812 1 37.72 17 LEU B CA 1
ATOM 1396 C C . LEU B 1 17 ? 34.938 -42.938 -39.406 1 37.72 17 LEU B C 1
ATOM 1398 O O . LEU B 1 17 ? 35.75 -42.531 -38.594 1 37.72 17 LEU B O 1
ATOM 1402 N N . GLN B 1 18 ? 34.781 -42.031 -40.375 1 36.19 18 GLN B N 1
ATOM 1403 C CA . GLN B 1 18 ? 34.594 -40.625 -40 1 36.19 18 GLN B CA 1
ATOM 1404 C C . GLN B 1 18 ? 33.5 -40.469 -38.969 1 36.19 18 GLN B C 1
ATOM 1406 O O . GLN B 1 18 ? 32.375 -40.906 -39.188 1 36.19 18 GLN B O 1
ATOM 1411 N N . ALA B 1 19 ? 33.812 -40.438 -37.625 1 38.91 19 ALA B N 1
ATOM 1412 C CA . ALA B 1 19 ? 32.938 -40.156 -36.5 1 38.91 19 ALA B CA 1
ATOM 1413 C C . ALA B 1 19 ? 32.344 -38.75 -36.625 1 38.91 19 ALA B C 1
ATOM 1415 O O . ALA B 1 19 ? 33.062 -37.781 -36.688 1 38.91 19 ALA B O 1
ATOM 1416 N N . THR B 1 20 ? 31.375 -38.594 -37.438 1 42.47 20 THR B N 1
ATOM 1417 C CA . THR B 1 20 ? 30.75 -37.281 -37.469 1 42.47 20 THR B CA 1
ATOM 1418 C C . THR B 1 20 ? 30.328 -36.844 -36.094 1 42.47 20 THR B C 1
ATOM 1420 O O . THR B 1 20 ? 29.875 -37.656 -35.281 1 42.47 20 THR B O 1
ATOM 1423 N N . PRO B 1 21 ? 31.016 -35.781 -35.531 1 41.91 21 PRO B N 1
ATOM 1424 C CA . PRO B 1 21 ? 30.672 -35.281 -34.188 1 41.91 21 PRO B CA 1
ATOM 1425 C C . PRO B 1 21 ? 29.172 -34.969 -34.031 1 41.91 21 PRO B C 1
ATOM 1427 O O . PRO B 1 21 ? 28.562 -34.438 -34.969 1 41.91 21 PRO B O 1
ATOM 1430 N N . THR B 1 22 ? 28.422 -35.938 -33.531 1 38.84 22 THR B N 1
ATOM 1431 C CA . THR B 1 22 ? 27.016 -35.688 -33.25 1 38.84 22 THR B CA 1
ATOM 1432 C C . THR B 1 22 ? 26.828 -34.406 -32.438 1 38.84 22 THR B C 1
ATOM 1434 O O . THR B 1 22 ? 27.469 -34.219 -31.406 1 38.84 22 THR B O 1
ATOM 1437 N N . LEU B 1 23 ? 26.625 -33.344 -33.125 1 35.88 23 LEU B N 1
ATOM 1438 C CA . LEU B 1 23 ? 26.266 -32.062 -32.5 1 35.88 23 LEU B CA 1
ATOM 1439 C C . LEU B 1 23 ? 25.203 -32.281 -31.438 1 35.88 23 LEU B C 1
ATOM 1441 O O . LEU B 1 23 ? 24.156 -32.875 -31.703 1 35.88 23 LEU B O 1
ATOM 1445 N N . ILE B 1 24 ? 25.641 -32.5 -30.219 1 33.5 24 ILE B N 1
ATOM 1446 C CA . ILE B 1 24 ? 24.766 -32.5 -29.047 1 33.5 24 ILE B CA 1
ATOM 1447 C C . ILE B 1 24 ? 23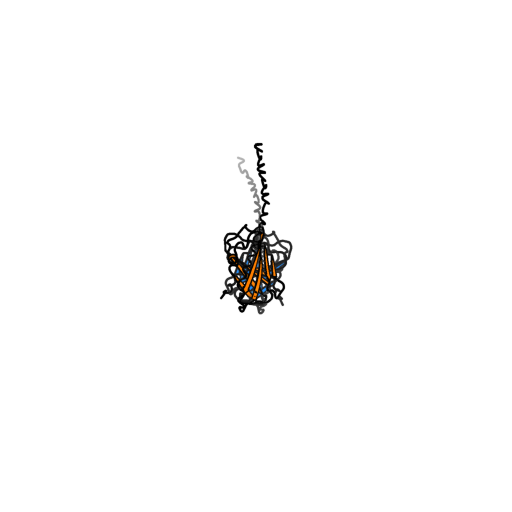.906 -31.234 -29.031 1 33.5 24 ILE B C 1
ATOM 1449 O O . ILE B 1 24 ? 24.438 -30.125 -28.984 1 33.5 24 ILE B O 1
ATOM 1453 N N . THR B 1 25 ? 22.969 -31.188 -29.953 1 29.44 25 THR B N 1
ATOM 1454 C CA . THR B 1 25 ? 22.031 -30.094 -29.734 1 29.44 25 THR B CA 1
ATOM 1455 C C . THR B 1 25 ? 21.547 -30.062 -28.297 1 29.44 25 THR B C 1
ATOM 1457 O O . THR B 1 25 ? 21.031 -31.062 -27.797 1 29.44 25 THR B O 1
ATOM 1460 N N . ARG B 1 26 ? 22.297 -29.297 -27.484 1 31.09 26 ARG B N 1
ATOM 1461 C CA . ARG B 1 26 ? 21.781 -28.938 -26.156 1 31.09 26 ARG B CA 1
ATOM 1462 C C . ARG B 1 26 ? 20.312 -28.5 -26.234 1 31.09 26 ARG B C 1
ATOM 1464 O O . ARG B 1 26 ? 20 -27.453 -26.812 1 31.09 26 ARG B O 1
ATOM 1471 N N . HIS B 1 27 ? 19.453 -29.578 -26.547 1 30.38 27 HIS B N 1
ATOM 1472 C CA . HIS B 1 27 ? 18.094 -29.141 -26.312 1 30.38 27 HIS B CA 1
ATOM 1473 C C . HIS B 1 27 ? 17.969 -28.391 -24.984 1 30.38 27 HIS B C 1
ATOM 1475 O O . HIS B 1 27 ? 18.312 -28.922 -23.938 1 30.38 27 HIS B O 1
ATOM 1481 N N . THR B 1 28 ? 18.266 -27.141 -25.094 1 30.72 28 THR B N 1
ATOM 1482 C CA . THR B 1 28 ? 17.891 -26.297 -23.953 1 30.72 28 THR B CA 1
ATOM 1483 C C . THR B 1 28 ? 16.484 -26.609 -23.5 1 30.72 28 THR B C 1
ATOM 1485 O O . THR B 1 28 ? 15.531 -26.562 -24.281 1 30.72 28 THR B O 1
ATOM 1488 N N . ILE B 1 29 ? 16.391 -27.578 -22.594 1 29.86 29 ILE B N 1
ATOM 1489 C CA . ILE B 1 29 ? 15.156 -27.781 -21.859 1 29.86 29 ILE B CA 1
ATOM 1490 C C . ILE B 1 29 ? 14.633 -26.438 -21.344 1 29.86 29 ILE B C 1
ATOM 1492 O O . ILE B 1 29 ? 15.266 -25.797 -20.5 1 29.86 29 ILE B O 1
ATOM 1496 N N . GLN B 1 30 ? 14.242 -25.516 -22.281 1 30.98 30 GLN B N 1
ATOM 1497 C CA . GLN B 1 30 ? 13.406 -24.438 -21.75 1 30.98 30 GLN B CA 1
ATOM 1498 C C . GLN B 1 30 ? 12.266 -25 -20.906 1 30.98 30 GLN B C 1
ATOM 1500 O O . GLN B 1 30 ? 11.383 -25.688 -21.422 1 30.98 30 GLN B O 1
ATOM 1505 N N . THR B 1 31 ? 12.539 -25.578 -19.797 1 28.69 31 THR B N 1
ATOM 1506 C CA . THR B 1 31 ? 11.438 -25.906 -18.906 1 28.69 31 THR B CA 1
ATOM 1507 C C . THR B 1 31 ? 10.484 -24.719 -18.734 1 28.69 31 THR B C 1
ATOM 1509 O O . THR B 1 31 ? 10.852 -23.703 -18.141 1 28.69 31 THR B O 1
ATOM 1512 N N . ASN B 1 32 ? 9.82 -24.281 -19.812 1 32.16 32 ASN B N 1
ATOM 1513 C CA . ASN B 1 32 ? 8.641 -23.453 -19.562 1 32.16 32 ASN B CA 1
ATOM 1514 C C . ASN B 1 32 ? 7.715 -24.109 -18.531 1 32.16 32 ASN B C 1
ATOM 1516 O O . ASN B 1 32 ? 6.953 -25.031 -18.875 1 32.16 32 ASN B O 1
ATOM 1520 N N . GLN B 1 33 ? 8.188 -24.531 -17.484 1 32.19 33 GLN B N 1
ATOM 1521 C CA . GLN B 1 33 ? 7.25 -25.109 -16.516 1 32.19 33 GLN B CA 1
ATOM 1522 C C . GLN B 1 33 ? 6.09 -24.141 -16.25 1 32.19 33 GLN B C 1
ATOM 1524 O O . GLN B 1 33 ? 6.234 -23.188 -15.492 1 32.19 33 GLN B O 1
ATOM 1529 N N . S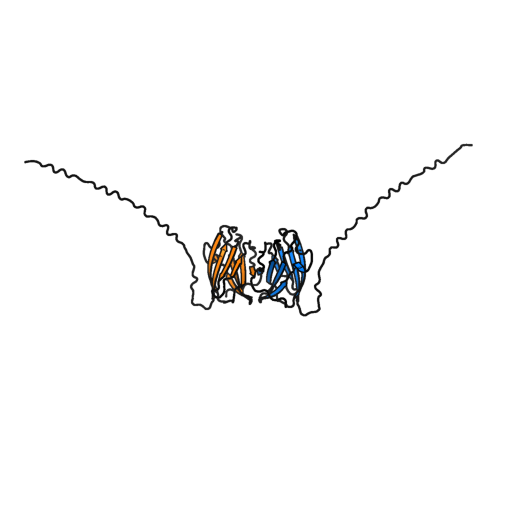ER B 1 34 ? 5.344 -23.812 -17.312 1 34.84 34 SER B N 1
ATOM 1530 C CA . SER B 1 34 ? 4.059 -23.219 -16.953 1 34.84 34 SER B CA 1
ATOM 1531 C C . SER B 1 34 ? 3.209 -24.188 -16.141 1 34.84 34 SER B C 1
ATOM 1533 O O . SER B 1 34 ? 2.857 -25.266 -16.609 1 34.84 34 SER B O 1
ATOM 1535 N N . SER B 1 35 ? 3.477 -24.406 -14.922 1 34.38 35 SER B N 1
ATOM 1536 C CA . SER B 1 35 ? 2.492 -25.156 -14.148 1 34.38 35 SER B CA 1
ATOM 1537 C C . SER B 1 35 ? 1.084 -24.625 -14.375 1 34.38 35 SER B C 1
ATOM 1539 O O . SER B 1 35 ? 0.793 -23.469 -14.055 1 34.38 35 SER B O 1
ATOM 1541 N N . THR B 1 36 ? 0.456 -25.141 -15.422 1 33.31 36 THR B N 1
ATOM 1542 C CA . THR B 1 36 ? -0.98 -24.938 -15.57 1 33.31 36 THR B CA 1
ATOM 1543 C C . THR B 1 36 ? -1.736 -25.547 -14.391 1 33.31 36 THR B C 1
ATOM 1545 O O . THR B 1 36 ? -1.637 -26.75 -14.148 1 33.31 36 THR B O 1
ATOM 1548 N N . LEU B 1 37 ? -1.973 -24.828 -13.305 1 33.91 37 LEU B N 1
ATOM 1549 C CA . LEU B 1 37 ? -3.035 -25.281 -12.406 1 33.91 37 LEU B CA 1
ATOM 1550 C C . LEU B 1 37 ? -4.234 -25.797 -13.203 1 33.91 37 LEU B C 1
ATOM 1552 O O . LEU B 1 37 ? -4.523 -25.297 -14.289 1 33.91 37 LEU B O 1
ATOM 1556 N N . ASN B 1 38 ? -4.523 -27.156 -13.242 1 33.66 38 ASN B N 1
ATOM 1557 C CA . ASN B 1 38 ? -5.734 -27.75 -13.789 1 33.66 38 ASN B CA 1
ATOM 1558 C C . ASN B 1 38 ? -6.906 -26.766 -13.766 1 33.66 38 ASN B C 1
ATOM 1560 O O . ASN B 1 38 ? -7.258 -26.25 -12.703 1 33.66 38 ASN B O 1
ATOM 1564 N N . SER B 1 39 ? -7.203 -26.234 -14.938 1 36.28 39 SER B N 1
ATOM 1565 C CA . SER B 1 39 ? -8.445 -25.5 -15.172 1 36.28 39 SER B CA 1
ATOM 1566 C C . SER B 1 39 ? -9.664 -26.328 -14.789 1 36.28 39 SER B C 1
ATOM 1568 O O . SER B 1 39 ? -10.109 -27.172 -15.555 1 36.28 39 SER B O 1
ATOM 1570 N N . VAL B 1 40 ? -9.797 -27.109 -13.812 1 35.31 40 VAL B N 1
ATOM 1571 C CA . VAL B 1 40 ? -11.18 -27.5 -13.562 1 35.31 40 VAL B CA 1
ATOM 1572 C C . VAL B 1 40 ? -12.117 -26.375 -14 1 35.31 40 VAL B C 1
ATOM 1574 O O . VAL B 1 40 ? -11.828 -25.188 -13.773 1 35.31 40 VAL B O 1
ATOM 1577 N N . GLU B 1 41 ? -12.922 -26.531 -15.07 1 42.19 41 GLU B N 1
ATOM 1578 C CA . GLU B 1 41 ? -14.008 -25.641 -15.477 1 42.19 41 GLU B CA 1
ATOM 1579 C C . GLU B 1 41 ? -14.602 -24.906 -14.281 1 42.19 41 GLU B C 1
ATOM 1581 O O . GLU B 1 41 ? -15.82 -24.891 -14.102 1 42.19 41 GLU B O 1
ATOM 1586 N N . GLY B 1 42 ? -14.117 -24.984 -13.109 1 46.62 42 GLY B N 1
ATOM 1587 C CA . GLY B 1 42 ? -14.711 -24.516 -11.867 1 46.62 42 GLY B CA 1
ATOM 1588 C C . GLY B 1 42 ? -14.969 -23.031 -11.852 1 46.62 42 GLY B C 1
ATOM 1589 O O . GLY B 1 42 ? -14.398 -22.281 -12.664 1 46.62 42 GLY B O 1
ATOM 1590 N N . GLU B 1 43 ? -16.094 -22.5 -11.203 1 70.75 43 GLU B N 1
ATOM 1591 C CA . GLU B 1 43 ? -16.625 -21.188 -10.812 1 70.75 43 GLU B CA 1
ATOM 1592 C C . GLU B 1 43 ? -15.539 -20.297 -10.242 1 70.75 43 GLU B C 1
ATOM 1594 O O . GLU B 1 43 ? -14.805 -20.688 -9.336 1 70.75 43 GLU B O 1
ATOM 1599 N N . GLY B 1 44 ? -14.773 -19.547 -11.211 1 90.31 44 GLY B N 1
ATOM 1600 C CA . GLY B 1 44 ? -13.797 -18.578 -10.734 1 90.31 44 GLY B CA 1
ATOM 1601 C C . GLY B 1 44 ? -13.266 -17.688 -11.836 1 90.31 44 GLY B C 1
ATOM 1602 O O . GLY B 1 44 ? -13.75 -17.734 -12.969 1 90.31 44 GLY B O 1
ATOM 1603 N N . CYS B 1 45 ? -12.375 -16.812 -11.602 1 95.75 45 CYS B N 1
ATOM 1604 C CA . CYS B 1 45 ? -11.734 -15.844 -12.5 1 95.75 45 CYS B CA 1
ATOM 1605 C C . CYS B 1 45 ? -10.234 -16.094 -12.586 1 95.75 45 CYS B C 1
ATOM 1607 O O . CYS B 1 45 ? -9.586 -16.391 -11.578 1 95.75 45 CYS B O 1
ATOM 1609 N N . ASN B 1 46 ? -9.781 -16.094 -13.875 1 97.38 46 ASN B N 1
ATOM 1610 C CA . ASN B 1 46 ? -8.359 -16.344 -14.109 1 97.38 46 ASN B CA 1
ATOM 1611 C C . ASN B 1 46 ? -7.555 -15.047 -14.078 1 97.38 46 ASN B C 1
ATOM 1613 O O . ASN B 1 46 ? -8.008 -14.023 -14.586 1 97.38 46 ASN B O 1
ATOM 1617 N N . TYR B 1 47 ? -6.387 -15.172 -13.562 1 98 47 TYR B N 1
ATOM 1618 C CA . TYR B 1 47 ? -5.441 -14.062 -13.523 1 98 47 TYR B CA 1
ATOM 1619 C C . TYR B 1 47 ? -4.043 -14.523 -13.93 1 98 47 TYR B C 1
ATOM 1621 O O . TYR B 1 47 ? -3.633 -15.641 -13.602 1 98 47 TYR B O 1
ATOM 1629 N N . LYS B 1 48 ? -3.369 -13.625 -14.602 1 98.56 48 LYS B N 1
ATOM 1630 C CA . LYS B 1 48 ? -1.934 -13.789 -14.82 1 98.56 48 LYS B CA 1
ATOM 1631 C C . LYS B 1 48 ? -1.134 -12.805 -13.969 1 98.56 48 LYS B C 1
ATOM 1633 O O . LYS B 1 48 ? -1.339 -11.594 -14.062 1 98.56 48 LYS B O 1
ATOM 1638 N N . ILE B 1 49 ? -0.261 -13.32 -13.156 1 98.38 49 ILE B N 1
ATOM 1639 C CA . ILE B 1 49 ? 0.616 -12.508 -12.312 1 98.38 49 ILE B CA 1
ATOM 1640 C C . ILE B 1 49 ? 2.053 -12.609 -12.82 1 98.38 49 ILE B C 1
ATOM 1642 O O . ILE B 1 49 ? 2.584 -13.703 -13 1 98.38 49 ILE B O 1
ATOM 1646 N N . THR B 1 50 ? 2.637 -11.523 -13.133 1 98.38 50 THR B N 1
ATOM 1647 C CA . THR B 1 50 ? 4.035 -11.438 -13.539 1 98.38 50 THR B CA 1
ATOM 1648 C C . THR B 1 50 ? 4.836 -10.609 -12.539 1 98.38 50 THR B C 1
ATOM 1650 O O . THR B 1 50 ? 4.504 -9.453 -12.266 1 98.38 50 THR B O 1
ATOM 1653 N N . ILE B 1 51 ? 5.871 -11.172 -11.969 1 98.25 51 ILE B N 1
ATOM 1654 C CA . ILE B 1 51 ? 6.695 -10.492 -10.977 1 98.25 51 ILE B CA 1
ATOM 1655 C C . ILE B 1 51 ? 8.148 -10.469 -11.445 1 98.25 51 ILE B C 1
ATOM 1657 O O . ILE B 1 51 ? 8.773 -11.523 -11.602 1 98.25 51 ILE B O 1
ATOM 1661 N N . GLU B 1 52 ? 8.594 -9.305 -11.664 1 98.38 52 GLU B N 1
ATOM 1662 C CA . GLU B 1 52 ? 10.023 -9.125 -11.891 1 98.38 52 GLU B CA 1
ATOM 1663 C C . GLU B 1 52 ? 10.773 -8.945 -10.57 1 98.38 52 GLU B C 1
ATOM 1665 O O . GLU B 1 52 ? 10.422 -8.086 -9.766 1 98.38 52 GLU B O 1
ATOM 1670 N N . THR B 1 53 ? 11.805 -9.727 -10.344 1 98.06 53 THR B N 1
ATOM 1671 C CA . THR B 1 53 ? 12.656 -9.586 -9.172 1 98.06 53 THR B CA 1
ATOM 1672 C C . THR B 1 53 ? 13.805 -8.617 -9.438 1 98.06 53 THR B C 1
ATOM 1674 O O . THR B 1 53 ? 14.445 -8.688 -10.484 1 98.06 53 THR B O 1
ATOM 1677 N N . SER B 1 54 ? 14.055 -7.684 -8.516 1 98.19 54 SER B N 1
ATOM 1678 C CA . SER B 1 54 ? 15.086 -6.66 -8.664 1 98.19 54 SER B CA 1
ATOM 1679 C C . SER B 1 54 ? 16.469 -7.281 -8.773 1 98.19 54 SER B C 1
ATOM 1681 O O . SER B 1 54 ? 16.766 -8.289 -8.117 1 98.19 54 SER B O 1
ATOM 1683 N N . CYS B 1 55 ? 17.359 -6.621 -9.539 1 98.06 55 CYS B N 1
ATOM 1684 C CA . CYS B 1 55 ? 18.75 -7.066 -9.633 1 98.06 55 CYS B CA 1
ATOM 1685 C C . CYS B 1 55 ? 19.5 -6.766 -8.344 1 98.06 55 CYS B C 1
ATOM 1687 O O . CYS B 1 55 ? 20.641 -7.215 -8.164 1 98.06 55 CYS B O 1
ATOM 1689 N N . TYR B 1 56 ? 18.875 -6.066 -7.438 1 96.25 56 TYR B N 1
ATOM 1690 C CA . TYR B 1 56 ? 19.484 -5.777 -6.141 1 96.25 56 TYR B CA 1
ATOM 1691 C C . TYR B 1 56 ? 19.047 -6.809 -5.102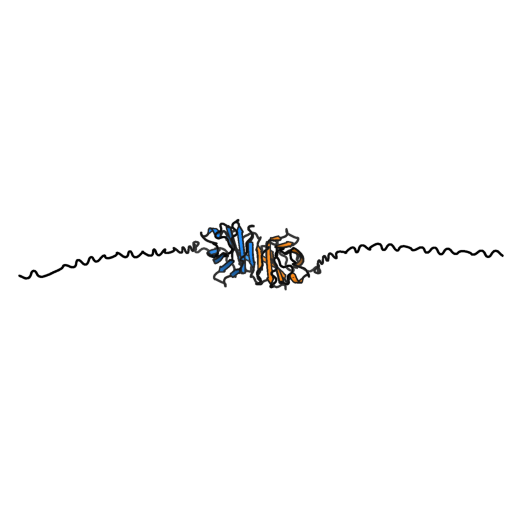 1 96.25 56 TYR B C 1
ATOM 1693 O O . TYR B 1 56 ? 19.516 -6.781 -3.961 1 96.25 56 TYR B O 1
ATOM 1701 N N . SER B 1 57 ? 18.125 -7.68 -5.547 1 97.25 57 SER B N 1
ATOM 1702 C CA . SER B 1 57 ? 17.688 -8.758 -4.664 1 97.25 57 SER B CA 1
ATOM 1703 C C . SER B 1 57 ? 18.781 -9.797 -4.473 1 97.25 57 SER B C 1
ATOM 1705 O O . SER B 1 57 ? 19.672 -9.922 -5.305 1 97.25 57 SER B O 1
ATOM 1707 N N . PRO B 1 58 ? 18.75 -10.547 -3.367 1 96.75 58 PRO B N 1
ATOM 1708 C CA . PRO B 1 58 ? 19.609 -11.727 -3.291 1 96.75 58 PRO B CA 1
ATOM 1709 C C . PRO B 1 58 ? 19.406 -12.695 -4.449 1 96.75 58 PRO B C 1
ATOM 1711 O O . PRO B 1 58 ? 18.344 -12.68 -5.09 1 96.75 58 PRO B O 1
ATOM 1714 N N . PRO B 1 59 ? 20.359 -13.508 -4.711 1 96.44 59 PRO B N 1
ATOM 1715 C CA . PRO B 1 59 ? 20.312 -14.375 -5.891 1 96.44 59 PRO B CA 1
ATOM 1716 C C . PRO B 1 59 ? 19.109 -15.312 -5.883 1 96.44 59 PRO B C 1
ATOM 1718 O O . PRO B 1 59 ? 18.531 -15.594 -6.941 1 96.44 59 PRO B O 1
ATOM 1721 N N . SER B 1 60 ? 18.812 -15.859 -4.723 1 94.38 60 SER B N 1
ATOM 1722 C CA . SER B 1 60 ? 17.641 -16.703 -4.52 1 94.38 60 SER B CA 1
ATOM 1723 C C . SER B 1 60 ? 16.953 -16.375 -3.197 1 94.38 60 SER B C 1
ATOM 1725 O O . SER B 1 60 ? 17.484 -15.625 -2.381 1 94.38 60 SER B O 1
ATOM 1727 N N . THR B 1 61 ? 15.711 -16.891 -3.123 1 94.06 61 THR B N 1
ATOM 1728 C CA . THR B 1 61 ? 15.023 -16.594 -1.873 1 94.06 61 THR B CA 1
ATOM 1729 C C . THR B 1 61 ? 14.195 -17.781 -1.411 1 94.06 61 THR B C 1
ATOM 1731 O O . THR B 1 61 ? 13.648 -18.531 -2.232 1 94.06 61 THR B O 1
ATOM 1734 N N . THR B 1 62 ? 14.094 -17.953 -0.089 1 92.94 62 THR B N 1
ATOM 1735 C CA . THR B 1 62 ? 13.172 -18.891 0.537 1 92.94 62 THR B CA 1
ATOM 1736 C C . THR B 1 62 ? 12.047 -18.156 1.252 1 92.94 62 THR B C 1
ATOM 1738 O O . THR B 1 62 ? 11.289 -18.75 2.018 1 92.94 62 THR B O 1
ATOM 1741 N N . ASP B 1 63 ? 12.062 -16.859 1.006 1 96.25 63 ASP B N 1
ATOM 1742 C CA . ASP B 1 63 ? 11.008 -16.062 1.627 1 96.25 63 ASP B CA 1
ATOM 1743 C C . ASP B 1 63 ? 9.625 -16.547 1.189 1 96.25 63 ASP B C 1
ATOM 1745 O O . ASP B 1 63 ? 9.43 -16.891 0.024 1 96.25 63 ASP B O 1
ATOM 1749 N N . GLN B 1 64 ? 8.711 -16.531 2.139 1 96.19 64 GLN B N 1
ATOM 1750 C CA . GLN B 1 64 ? 7.309 -16.734 1.811 1 96.19 64 GLN B CA 1
ATOM 1751 C C . GLN B 1 64 ? 6.676 -15.469 1.253 1 96.19 64 GLN B C 1
ATOM 1753 O O . GLN B 1 64 ? 6.836 -14.383 1.826 1 96.19 64 GLN B O 1
ATOM 1758 N N . ILE B 1 65 ? 5.957 -15.648 0.144 1 96.69 65 ILE B N 1
ATOM 1759 C CA . ILE B 1 65 ? 5.43 -14.477 -0.545 1 96.69 65 ILE B CA 1
ATOM 1760 C C . ILE B 1 65 ? 3.936 -14.656 -0.796 1 96.69 65 ILE B C 1
ATOM 1762 O O . ILE B 1 65 ? 3.52 -15.609 -1.453 1 96.69 65 ILE B O 1
ATOM 1766 N N . ASP B 1 66 ? 3.135 -13.797 -0.255 1 97.06 66 ASP B N 1
ATOM 1767 C CA . ASP B 1 66 ? 1.718 -13.672 -0.581 1 97.06 66 ASP B CA 1
ATOM 1768 C C . ASP B 1 66 ? 1.445 -12.398 -1.375 1 97.06 66 ASP B C 1
ATOM 1770 O O . ASP B 1 66 ? 2.129 -11.391 -1.191 1 97.06 66 ASP B O 1
ATOM 1774 N N . LEU B 1 67 ? 0.483 -12.492 -2.215 1 97.94 67 LEU B N 1
ATOM 1775 C CA . LEU B 1 67 ? 0.052 -11.328 -2.982 1 97.94 67 LEU B CA 1
ATOM 1776 C C . LEU B 1 67 ? -1.436 -11.062 -2.781 1 97.94 67 LEU B C 1
ATOM 1778 O O . LEU B 1 67 ? -2.24 -12 -2.76 1 97.94 67 LEU B O 1
ATOM 1782 N N . LEU B 1 68 ? -1.766 -9.828 -2.562 1 98.38 68 LEU B N 1
ATOM 1783 C CA . LEU B 1 68 ? -3.154 -9.383 -2.523 1 98.38 68 LEU B CA 1
ATOM 1784 C C . LEU B 1 68 ? -3.398 -8.273 -3.543 1 98.38 68 LEU B C 1
ATOM 1786 O O . LEU B 1 68 ? -2.605 -7.336 -3.648 1 98.38 68 LEU B O 1
ATOM 1790 N N . PHE B 1 69 ? -4.375 -8.453 -4.367 1 98.38 69 PHE B N 1
ATOM 1791 C CA . PHE B 1 69 ? -4.789 -7.355 -5.234 1 98.38 69 PHE B CA 1
ATOM 1792 C C . PHE B 1 69 ? -6.285 -7.102 -5.105 1 98.38 69 PHE B C 1
ATOM 1794 O O . PHE B 1 69 ? -7.035 -7.98 -4.68 1 98.38 69 PHE B O 1
ATOM 1801 N N . ALA B 1 70 ? -6.633 -5.836 -5.453 1 97.5 70 ALA B N 1
ATOM 1802 C CA . ALA B 1 70 ? -8 -5.418 -5.16 1 97.5 70 ALA B CA 1
ATOM 1803 C C . ALA B 1 70 ? -8.484 -4.375 -6.164 1 97.5 70 ALA B C 1
ATOM 1805 O O . ALA B 1 70 ? -7.676 -3.758 -6.863 1 97.5 70 ALA B O 1
ATOM 1806 N N . ASP B 1 71 ? -9.773 -4.285 -6.195 1 97.06 71 ASP B N 1
ATOM 1807 C CA . ASP B 1 71 ? -10.383 -3.252 -7.027 1 97.06 71 ASP B CA 1
ATOM 1808 C C . ASP B 1 71 ? -10.812 -2.057 -6.184 1 97.06 71 ASP B C 1
ATOM 1810 O O . ASP B 1 71 ? -10.57 -2.02 -4.977 1 97.06 71 ASP B O 1
ATOM 1814 N N . ALA B 1 72 ? -11.422 -1.088 -6.816 1 95.19 72 ALA B N 1
ATOM 1815 C CA . ALA B 1 72 ? -11.773 0.17 -6.164 1 95.19 72 ALA B CA 1
ATOM 1816 C C . ALA B 1 72 ? -12.961 -0.017 -5.219 1 95.19 72 ALA B C 1
ATOM 1818 O O . ALA B 1 72 ? -13.234 0.845 -4.383 1 95.19 72 ALA B O 1
ATOM 1819 N N . HIS B 1 73 ? -13.633 -1.139 -5.348 1 93.25 73 HIS B N 1
ATOM 1820 C CA . HIS B 1 73 ? -14.789 -1.4 -4.492 1 93.25 73 HIS B CA 1
ATOM 1821 C C . HIS B 1 73 ? -14.352 -2.01 -3.162 1 93.25 73 HIS B C 1
ATOM 1823 O O . HIS B 1 73 ? -15.164 -2.135 -2.24 1 93.25 73 HIS B O 1
ATOM 1829 N N . GLY B 1 74 ? -13.094 -2.395 -3.109 1 91.12 74 GLY B N 1
ATOM 1830 C CA . GLY B 1 74 ? -12.594 -3.002 -1.887 1 91.12 74 GLY B CA 1
ATOM 1831 C C . GLY B 1 74 ? -12.602 -4.52 -1.931 1 91.12 74 GLY B C 1
ATOM 1832 O O . GLY B 1 74 ? -12.258 -5.176 -0.945 1 91.12 74 GLY B O 1
ATOM 1833 N N . THR B 1 75 ? -13.055 -5.078 -3.068 1 93.62 75 THR B N 1
ATOM 1834 C CA . THR B 1 75 ? -12.984 -6.531 -3.199 1 93.62 75 THR B CA 1
ATOM 1835 C C . THR B 1 75 ? -11.547 -6.984 -3.428 1 93.62 75 THR B C 1
ATOM 1837 O O . THR B 1 75 ? -10.828 -6.391 -4.23 1 93.62 75 THR B O 1
ATOM 1840 N N . GLU B 1 76 ? -11.203 -8.055 -2.719 1 96.06 76 GLU B N 1
ATOM 1841 C CA . GLU B 1 76 ? -9.789 -8.438 -2.697 1 96.06 76 GLU B CA 1
ATOM 1842 C C . GLU B 1 76 ? -9.609 -9.891 -3.121 1 96.06 76 GLU B C 1
ATOM 1844 O O . GLU B 1 76 ? -10.477 -10.734 -2.855 1 96.06 76 GLU B O 1
ATOM 1849 N N . VAL B 1 77 ? -8.539 -10.227 -3.795 1 96.62 77 VAL B N 1
ATOM 1850 C CA . VAL B 1 77 ? -8.078 -11.578 -4.117 1 96.62 77 VAL B CA 1
ATOM 1851 C C . VAL B 1 77 ? -6.727 -11.828 -3.455 1 96.62 77 VAL B C 1
ATOM 1853 O O . VAL B 1 77 ? -5.762 -11.102 -3.701 1 96.62 77 VAL B O 1
ATOM 1856 N N . LEU B 1 78 ? -6.742 -12.805 -2.623 1 97.38 78 LEU B N 1
ATOM 1857 C CA . LEU B 1 78 ? -5.496 -13.219 -1.986 1 97.38 78 LEU B CA 1
ATOM 1858 C C . LEU B 1 78 ? -4.91 -14.438 -2.689 1 97.38 78 LEU B C 1
ATOM 1860 O O . LEU B 1 78 ? -5.609 -15.43 -2.916 1 97.38 78 LEU B O 1
ATOM 1864 N N . VAL B 1 79 ? -3.689 -14.352 -3.041 1 96.19 79 VAL B N 1
ATOM 1865 C CA . VAL B 1 79 ? -2.924 -15.477 -3.562 1 96.19 79 VAL B CA 1
ATOM 1866 C C . VAL B 1 79 ? -1.799 -15.828 -2.592 1 96.19 79 VAL B C 1
ATOM 1868 O O . VAL B 1 79 ? -0.722 -15.234 -2.635 1 96.19 79 VAL B O 1
ATOM 1871 N N . PRO B 1 80 ? -2.023 -16.781 -1.792 1 95.06 80 PRO B N 1
ATOM 1872 C CA . PRO B 1 80 ? -1.003 -17.109 -0.794 1 95.06 80 PRO B CA 1
ATOM 1873 C C . PRO B 1 80 ? 0.129 -17.969 -1.366 1 95.06 80 PRO B C 1
ATOM 1875 O O . PRO B 1 80 ? -0.083 -18.719 -2.316 1 95.06 80 PRO B O 1
ATOM 1878 N N . ARG B 1 81 ? 1.335 -17.797 -0.782 1 94.56 81 ARG B N 1
ATOM 1879 C CA . ARG B 1 81 ? 2.49 -18.656 -0.974 1 94.56 81 ARG B CA 1
ATOM 1880 C C . ARG B 1 81 ? 2.797 -18.844 -2.457 1 94.56 81 ARG B C 1
ATOM 1882 O O . ARG B 1 81 ? 2.953 -19.969 -2.928 1 94.56 81 ARG B O 1
ATOM 1889 N N . LEU B 1 82 ? 2.955 -17.672 -3.084 1 95.06 82 LEU B N 1
ATOM 1890 C CA . LEU B 1 82 ? 3.393 -17.719 -4.477 1 95.06 82 LEU B CA 1
ATOM 1891 C C . LEU B 1 82 ? 4.723 -18.453 -4.602 1 95.06 82 LEU B C 1
ATOM 1893 O O . LEU B 1 82 ? 5 -19.078 -5.637 1 95.06 82 LEU B O 1
ATOM 1897 N N . ASP B 1 83 ? 5.461 -18.391 -3.602 1 92.12 83 ASP B N 1
ATOM 1898 C CA . ASP B 1 83 ? 6.801 -18.984 -3.58 1 92.12 83 ASP B CA 1
ATOM 1899 C C . ASP B 1 83 ? 6.734 -20.5 -3.662 1 92.12 83 ASP B C 1
ATOM 1901 O O . ASP B 1 83 ? 7.727 -21.156 -3.98 1 92.12 83 ASP B O 1
ATOM 1905 N N . SER B 1 84 ? 5.629 -21.047 -3.375 1 88.31 84 SER B N 1
ATOM 1906 C CA . SER B 1 84 ? 5.527 -22.5 -3.305 1 88.31 84 SER B CA 1
ATOM 1907 C C . SER B 1 84 ? 4.961 -23.078 -4.598 1 88.31 84 SER B C 1
ATOM 1909 O O . SER B 1 84 ? 4.891 -24.297 -4.758 1 88.31 84 SER B O 1
ATOM 1911 N N . ILE B 1 85 ? 4.59 -22.266 -5.465 1 81.38 85 ILE B N 1
ATOM 1912 C CA . ILE B 1 85 ? 3.896 -22.75 -6.652 1 81.38 85 ILE B CA 1
ATOM 1913 C C . ILE B 1 85 ? 4.891 -23.438 -7.582 1 81.38 85 ILE B C 1
ATOM 1915 O O . ILE B 1 85 ? 4.59 -24.484 -8.156 1 81.38 85 ILE B O 1
ATOM 1919 N N . ALA B 1 86 ? 6.047 -22.812 -7.812 1 74.62 86 ALA B N 1
ATOM 1920 C CA . ALA B 1 86 ? 7.035 -23.453 -8.688 1 74.62 86 ALA B CA 1
ATOM 1921 C C . ALA B 1 86 ? 8.453 -23.188 -8.195 1 74.62 86 ALA B C 1
ATOM 1923 O O . ALA B 1 86 ? 8.719 -22.156 -7.562 1 74.62 86 ALA B O 1
ATOM 1924 N N . SER B 1 87 ? 9.25 -24.094 -8.469 1 75.31 87 SER B N 1
ATOM 1925 C CA . SER B 1 87 ? 10.656 -23.938 -8.102 1 75.31 87 SER B CA 1
ATOM 1926 C C . SER B 1 87 ? 11.344 -22.906 -8.984 1 75.31 87 SER B C 1
ATOM 1928 O O . SER B 1 87 ? 10.945 -22.703 -10.133 1 75.31 87 SER B O 1
ATOM 1930 N N . GLY B 1 88 ? 12.359 -22.297 -8.492 1 77.25 88 GLY B N 1
ATOM 1931 C CA . GLY B 1 88 ? 13.203 -21.375 -9.25 1 77.25 88 GLY B CA 1
ATOM 1932 C C . GLY B 1 88 ? 12.547 -20.047 -9.516 1 77.25 88 GLY B C 1
ATOM 1933 O O . GLY B 1 88 ? 12.953 -19.312 -10.422 1 77.25 88 GLY B O 1
ATOM 1934 N N . MET B 1 89 ? 11.547 -19.906 -8.75 1 89.25 89 MET B N 1
ATOM 1935 C CA . MET B 1 89 ? 10.898 -18.609 -8.891 1 89.25 89 MET B CA 1
ATOM 1936 C C . MET B 1 89 ? 11.555 -17.562 -7.988 1 89.25 89 MET B C 1
ATOM 1938 O O . MET B 1 89 ? 12.242 -17.922 -7.027 1 89.25 89 MET B O 1
ATOM 1942 N N . PHE B 1 90 ? 11.578 -16.25 -8.383 1 96.06 90 PHE B N 1
ATOM 1943 C CA . PHE B 1 90 ? 11.961 -15.094 -7.594 1 96.06 90 PHE B CA 1
ATOM 1944 C C . PHE B 1 90 ? 13.477 -14.953 -7.527 1 96.06 90 PHE B C 1
ATOM 1946 O O . PHE B 1 90 ? 14.008 -14.359 -6.586 1 96.06 90 PHE B O 1
ATOM 1953 N N . ASP B 1 91 ? 14.133 -15.664 -8.5 1 95.62 91 ASP B N 1
ATOM 1954 C CA . ASP B 1 91 ? 15.57 -15.43 -8.57 1 95.62 91 ASP B CA 1
ATOM 1955 C C . ASP B 1 91 ? 15.867 -13.984 -8.977 1 95.62 91 ASP B C 1
ATOM 1957 O O . ASP B 1 91 ? 15.094 -13.367 -9.703 1 95.62 91 ASP B O 1
ATOM 1961 N N . GLN B 1 92 ? 17.016 -13.594 -8.539 1 97 92 GLN B N 1
ATOM 1962 C CA . GLN B 1 92 ? 17.469 -12.242 -8.82 1 97 92 GLN B CA 1
ATOM 1963 C C . GLN B 1 92 ? 17.469 -11.961 -10.32 1 97 92 GLN B C 1
ATOM 1965 O O . GLN B 1 92 ? 17.859 -12.812 -11.117 1 97 92 GLN B O 1
ATOM 1970 N N . CYS B 1 93 ? 16.984 -10.828 -10.68 1 97.75 93 CYS B N 1
ATOM 1971 C CA . CYS B 1 93 ? 17.016 -10.289 -12.039 1 97.75 93 CYS B CA 1
ATOM 1972 C C . CYS B 1 93 ? 16.234 -11.188 -12.984 1 97.75 93 CYS B C 1
ATOM 1974 O O . CYS B 1 93 ? 16.578 -11.312 -14.164 1 97.75 93 CYS B O 1
ATOM 1976 N N . THR B 1 94 ? 15.227 -11.859 -12.469 1 97.38 94 THR B N 1
ATOM 1977 C CA . THR B 1 94 ? 14.406 -12.719 -13.312 1 97.38 94 THR B CA 1
ATOM 1978 C C . THR B 1 94 ? 12.938 -12.352 -13.203 1 97.38 94 THR B C 1
ATOM 1980 O O . THR B 1 94 ? 12.562 -11.508 -12.383 1 97.38 94 THR B O 1
ATOM 1983 N N . THR B 1 95 ? 12.156 -12.938 -14.094 1 97.69 95 THR B N 1
ATOM 1984 C CA . THR B 1 95 ? 10.703 -12.758 -14.094 1 97.69 95 THR B CA 1
ATOM 1985 C C . THR B 1 95 ? 10 -14.07 -13.773 1 97.69 95 THR B C 1
ATOM 1987 O O . THR B 1 95 ? 10.305 -15.109 -14.359 1 97.69 95 THR B O 1
ATOM 1990 N N . SER B 1 96 ? 9.156 -14.055 -12.828 1 97.38 96 SER B N 1
ATOM 1991 C CA . SER B 1 96 ? 8.281 -15.164 -12.484 1 97.38 96 SER B CA 1
ATOM 1992 C C . SER B 1 96 ? 6.852 -14.922 -12.969 1 97.38 96 SER B C 1
ATOM 1994 O O . SER B 1 96 ? 6.309 -13.828 -12.789 1 97.38 96 SER B O 1
ATOM 1996 N N . ILE B 1 97 ? 6.27 -16.016 -13.562 1 97 97 ILE B N 1
ATOM 1997 C CA . ILE B 1 97 ? 4.914 -15.891 -14.094 1 97 97 ILE B CA 1
ATOM 1998 C C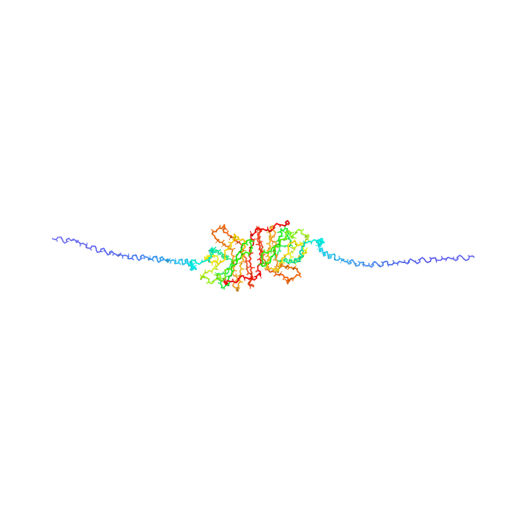 . ILE B 1 97 ? 4.008 -16.922 -13.43 1 97 97 ILE B C 1
ATOM 2000 O O . ILE B 1 97 ? 4.375 -18.094 -13.32 1 97 97 ILE B O 1
ATOM 2004 N N . PHE B 1 98 ? 2.83 -16.484 -13.047 1 96.38 98 PHE B N 1
ATOM 2005 C CA . PHE B 1 98 ? 1.843 -17.344 -12.414 1 96.38 98 PHE B CA 1
ATOM 2006 C C . PHE B 1 98 ? 0.484 -17.203 -13.086 1 96.38 98 PHE B C 1
ATOM 2008 O O . PHE B 1 98 ? 0.033 -16.078 -13.352 1 96.38 98 PHE B O 1
ATOM 2015 N N . ASN B 1 99 ? -0.06 -18.312 -13.406 1 95.62 99 ASN B N 1
ATOM 2016 C CA . ASN B 1 99 ? -1.464 -18.344 -13.797 1 95.62 99 ASN B CA 1
ATOM 2017 C C . ASN B 1 99 ? -2.342 -18.922 -12.695 1 95.62 99 ASN B C 1
ATOM 2019 O O . ASN B 1 99 ? -2.154 -20.062 -12.273 1 95.62 99 ASN B O 1
ATOM 2023 N N . ILE B 1 100 ? -3.328 -18.062 -12.211 1 94.94 100 ILE B N 1
ATOM 2024 C CA . ILE B 1 100 ? -4.117 -18.516 -11.07 1 94.94 100 ILE B CA 1
ATOM 2025 C C . ILE B 1 100 ? -5.605 -18.406 -11.391 1 94.94 100 ILE B C 1
ATOM 2027 O O . ILE B 1 100 ? -5.996 -17.656 -12.289 1 94.94 100 ILE B O 1
ATOM 2031 N N . THR B 1 101 ? -6.332 -19.188 -10.68 1 95.06 101 THR B N 1
ATOM 2032 C CA . THR B 1 101 ? -7.785 -19.078 -10.68 1 95.06 101 THR B CA 1
ATOM 2033 C C . THR B 1 101 ? -8.305 -18.703 -9.297 1 95.06 101 THR B C 1
ATOM 2035 O O . THR B 1 101 ? -8.016 -19.375 -8.312 1 95.06 101 THR B O 1
ATOM 2038 N N . ALA B 1 102 ? -8.984 -17.609 -9.266 1 94.62 102 ALA B N 1
ATOM 2039 C CA . ALA B 1 102 ? -9.57 -17.188 -7.996 1 94.62 102 ALA B CA 1
ATOM 2040 C C . ALA B 1 102 ? -11.07 -17.469 -7.973 1 94.62 102 ALA B C 1
ATOM 2042 O O . ALA B 1 102 ? -11.75 -17.375 -9 1 94.62 102 ALA B O 1
ATOM 2043 N N . LYS B 1 103 ? -11.539 -17.75 -6.766 1 91.5 103 LYS B N 1
ATOM 2044 C CA . LYS B 1 103 ? -12.969 -17.969 -6.602 1 91.5 103 LYS B CA 1
ATOM 2045 C C . LYS B 1 103 ? -13.75 -16.672 -6.695 1 91.5 103 LYS B C 1
ATOM 2047 O O . LYS B 1 103 ? -14.922 -16.656 -7.09 1 91.5 103 LYS B O 1
ATOM 2052 N N . VAL B 1 104 ? -13.062 -15.617 -6.289 1 90.88 104 VAL B N 1
ATOM 2053 C CA . VAL B 1 104 ? -13.672 -14.297 -6.324 1 90.88 104 VAL B CA 1
ATOM 2054 C C . VAL B 1 104 ? -13.195 -13.547 -7.57 1 90.88 104 VAL B C 1
ATOM 2056 O O . VAL B 1 104 ? -12.008 -13.562 -7.898 1 90.88 104 VAL B O 1
ATOM 2059 N N . CYS B 1 105 ? -14.172 -12.953 -8.227 1 93.75 105 CYS B N 1
ATOM 2060 C CA . CYS B 1 105 ? -13.859 -12.094 -9.359 1 93.75 105 CYS B CA 1
ATOM 2061 C C . CYS B 1 105 ? -13.969 -10.625 -8.977 1 93.75 105 CYS B C 1
ATOM 2063 O O . CYS B 1 105 ? -14.945 -10.219 -8.336 1 93.75 105 CYS B O 1
ATOM 2065 N N . ILE B 1 106 ? -12.969 -9.898 -9.375 1 95.31 106 ILE B N 1
ATOM 2066 C CA . ILE B 1 106 ? -13.008 -8.492 -8.984 1 95.31 106 ILE B CA 1
ATOM 2067 C C . ILE B 1 106 ? -13.016 -7.613 -10.234 1 95.31 106 ILE B C 1
ATOM 2069 O O . ILE B 1 106 ? -12.742 -8.086 -11.336 1 95.31 106 ILE B O 1
ATOM 2073 N N . ASP B 1 107 ? -13.469 -6.348 -10.07 1 97.25 107 ASP B N 1
ATOM 2074 C CA . ASP B 1 107 ? -13.445 -5.367 -11.148 1 97.25 107 ASP B CA 1
ATOM 2075 C C . ASP B 1 107 ? -12.016 -4.926 -11.453 1 97.25 107 ASP B C 1
ATOM 2077 O O . ASP B 1 107 ? -11.055 -5.617 -11.109 1 97.25 107 ASP B O 1
ATOM 2081 N N . LYS B 1 108 ? -11.859 -3.852 -12.172 1 98.25 108 LYS B N 1
ATOM 2082 C CA . LYS B 1 108 ? -10.539 -3.348 -12.547 1 98.25 108 LYS B CA 1
ATOM 2083 C C . LYS B 1 108 ? -9.609 -3.268 -11.336 1 98.25 108 LYS B C 1
ATOM 2085 O O . LYS B 1 108 ? -9.914 -2.576 -10.359 1 98.25 108 LYS B O 1
ATOM 2090 N N . ILE B 1 109 ? -8.531 -3.947 -11.461 1 98.56 109 ILE B N 1
ATOM 2091 C CA . ILE B 1 109 ? -7.555 -3.982 -10.375 1 98.56 109 ILE B CA 1
ATOM 2092 C C . ILE B 1 109 ? -6.855 -2.629 -10.266 1 98.56 109 ILE B C 1
ATOM 2094 O O . ILE B 1 109 ? -6.438 -2.057 -11.281 1 98.56 109 ILE B O 1
ATOM 2098 N N . CYS B 1 110 ? -6.711 -2.162 -9.016 1 98.5 110 CYS B N 1
ATOM 2099 C CA . CYS B 1 110 ? -6.047 -0.873 -8.875 1 98.5 110 CYS B CA 1
ATOM 2100 C C . CYS B 1 110 ? -5.219 -0.82 -7.598 1 98.5 110 CYS B C 1
ATOM 2102 O O . CYS B 1 110 ? -4.641 0.217 -7.27 1 98.5 110 CYS B O 1
ATOM 2104 N N . LYS B 1 111 ? -5.176 -1.878 -6.797 1 98.25 111 LYS B N 1
ATOM 2105 C CA . LYS B 1 111 ? -4.312 -1.999 -5.625 1 98.25 111 LYS B CA 1
ATOM 2106 C C . LYS B 1 111 ? -3.582 -3.338 -5.613 1 98.25 111 LYS B C 1
ATOM 2108 O O . LYS B 1 111 ? -4.152 -4.367 -5.984 1 98.25 111 LYS B O 1
ATOM 2113 N N . VAL B 1 112 ? -2.371 -3.305 -5.117 1 98.56 112 VAL B N 1
ATOM 2114 C CA . VAL B 1 112 ? -1.612 -4.539 -4.934 1 98.56 112 VAL B CA 1
ATOM 2115 C C . VAL B 1 112 ? -0.777 -4.449 -3.66 1 98.56 112 VAL B C 1
ATOM 2117 O O . VAL B 1 112 ? -0.182 -3.408 -3.371 1 98.56 112 VAL B O 1
ATOM 2120 N N . PHE B 1 113 ? -0.746 -5.508 -2.949 1 98.31 113 PHE B N 1
ATOM 2121 C CA . PHE B 1 113 ? 0.089 -5.645 -1.762 1 98.31 113 PHE B CA 1
ATOM 2122 C C . PHE B 1 113 ? 0.892 -6.938 -1.811 1 98.31 113 PHE B C 1
ATOM 2124 O O . PHE B 1 113 ? 0.375 -7.98 -2.219 1 98.31 113 PHE B O 1
ATOM 2131 N N . VAL B 1 114 ? 2.094 -6.809 -1.344 1 97.88 114 VAL B N 1
ATOM 2132 C CA . VAL B 1 114 ? 2.963 -7.969 -1.184 1 97.88 114 VAL B CA 1
ATOM 2133 C C . VAL B 1 114 ? 3.236 -8.211 0.299 1 97.88 114 VAL B C 1
ATOM 2135 O O . VAL B 1 114 ? 3.5 -7.27 1.05 1 97.88 114 VAL B O 1
ATOM 2138 N N . TYR B 1 115 ? 3.113 -9.422 0.69 1 97.5 115 TYR B N 1
ATOM 2139 C CA . TYR B 1 115 ? 3.457 -9.875 2.033 1 97.5 115 TYR B CA 1
ATOM 2140 C C . TYR B 1 115 ? 4.672 -10.797 2.006 1 97.5 115 TYR B C 1
ATOM 2142 O O . TYR B 1 115 ? 4.695 -11.773 1.259 1 97.5 115 TYR B O 1
ATOM 2150 N N . ARG B 1 116 ? 5.598 -10.406 2.775 1 96.94 116 ARG B N 1
ATOM 2151 C CA . ARG B 1 116 ? 6.828 -11.188 2.785 1 96.94 116 ARG B CA 1
ATOM 2152 C C . ARG B 1 116 ? 7.188 -11.625 4.203 1 96.94 116 ARG B C 1
ATOM 2154 O O . ARG B 1 116 ? 7.055 -10.852 5.152 1 96.94 116 ARG B O 1
ATOM 2161 N N . ARG B 1 117 ? 7.512 -12.891 4.238 1 96.5 117 ARG B N 1
ATOM 2162 C CA . ARG B 1 117 ? 8.047 -13.453 5.473 1 96.5 117 ARG B CA 1
ATOM 2163 C C . ARG B 1 117 ? 9.32 -14.25 5.199 1 96.5 117 ARG B C 1
ATOM 2165 O O . ARG B 1 117 ? 9.344 -15.117 4.32 1 96.5 117 ARG B O 1
ATOM 2172 N N . GLY B 1 118 ? 10.312 -13.93 5.891 1 95.56 118 GLY B N 1
ATOM 2173 C CA . GLY B 1 118 ? 11.586 -14.609 5.742 1 95.56 118 GLY B CA 1
ATOM 2174 C C . GLY B 1 118 ? 12.781 -13.688 5.855 1 95.56 118 GLY B C 1
ATOM 2175 O O . GLY B 1 118 ? 12.633 -12.461 5.785 1 95.56 118 GLY B O 1
ATOM 2176 N N . SER B 1 119 ? 13.938 -14.227 5.973 1 93.5 119 SER B N 1
ATOM 2177 C CA . SER B 1 119 ? 15.117 -13.438 6.305 1 93.5 119 SER B CA 1
ATOM 2178 C C . SER B 1 119 ? 15.969 -13.172 5.066 1 93.5 119 SER B C 1
ATOM 2180 O O . SER B 1 119 ? 16.922 -12.383 5.117 1 93.5 119 SER B O 1
ATOM 2182 N N . ASN B 1 120 ? 15.594 -13.695 3.902 1 94.25 120 ASN B N 1
ATOM 2183 C CA . ASN B 1 120 ? 16.469 -13.586 2.744 1 94.25 120 ASN B CA 1
ATOM 2184 C C . ASN B 1 120 ? 16.516 -12.164 2.195 1 94.25 120 ASN B C 1
ATOM 2186 O O . ASN B 1 120 ? 17.516 -11.742 1.615 1 94.25 120 ASN B O 1
ATOM 2190 N N . GLY B 1 121 ? 15.375 -11.523 2.248 1 95.81 121 GLY B N 1
ATOM 2191 C CA . GLY B 1 121 ? 15.375 -10.125 1.828 1 95.81 121 GLY B CA 1
ATOM 2192 C C . GLY B 1 121 ? 15.031 -9.945 0.36 1 95.81 121 GLY B C 1
ATOM 2193 O O . GLY B 1 121 ? 15.594 -9.078 -0.308 1 95.81 121 GLY B O 1
ATOM 2194 N N . TRP B 1 122 ? 14.164 -10.773 -0.172 1 96.81 122 TRP B N 1
ATOM 2195 C CA . TRP B 1 122 ? 13.695 -10.68 -1.55 1 96.81 122 TRP B CA 1
ATOM 2196 C C . TRP B 1 122 ? 13.172 -9.281 -1.851 1 96.81 122 TRP B C 1
ATOM 2198 O O . TRP B 1 122 ? 12.461 -8.688 -1.035 1 96.81 122 TRP B O 1
ATOM 2208 N N . ILE B 1 123 ? 13.547 -8.711 -3.039 1 97.06 123 ILE B N 1
ATOM 2209 C CA . ILE B 1 123 ? 13.148 -7.375 -3.465 1 97.06 123 ILE B CA 1
ATOM 2210 C C . ILE B 1 123 ? 12.414 -7.457 -4.801 1 97.06 123 ILE B C 1
ATOM 2212 O O . ILE B 1 123 ? 13.016 -7.746 -5.836 1 97.06 123 ILE B O 1
ATOM 2216 N N . PRO B 1 124 ? 11.125 -7.219 -4.77 1 97.25 124 PRO B N 1
ATOM 2217 C CA . PRO B 1 124 ? 10.422 -7.137 -6.051 1 97.25 124 PRO B CA 1
ATOM 2218 C C . PRO B 1 124 ? 10.711 -5.84 -6.801 1 97.25 124 PRO B C 1
ATOM 2220 O O . PRO B 1 124 ? 10.883 -4.789 -6.18 1 97.25 124 PRO B O 1
ATOM 2223 N N . LYS B 1 125 ? 10.766 -5.957 -8.117 1 97.5 125 LYS B N 1
ATOM 2224 C CA . LYS B 1 125 ? 10.875 -4.762 -8.945 1 97.5 125 LYS B CA 1
ATOM 2225 C C . LYS B 1 125 ? 9.508 -4.32 -9.469 1 97.5 125 LYS B C 1
ATOM 2227 O O . LYS B 1 125 ? 9 -3.273 -9.07 1 97.5 125 LYS B O 1
ATOM 2232 N N . THR B 1 126 ? 8.922 -5.129 -10.266 1 98.19 126 THR B N 1
ATOM 2233 C CA . THR B 1 126 ? 7.602 -4.824 -10.812 1 98.19 126 THR B CA 1
ATOM 2234 C C . THR B 1 126 ? 6.648 -5.996 -10.609 1 98.19 126 THR B C 1
ATOM 2236 O O . THR B 1 126 ? 7.047 -7.156 -10.734 1 98.19 126 THR B O 1
ATOM 2239 N N . ILE B 1 127 ? 5.445 -5.676 -10.289 1 98.38 127 ILE B N 1
ATOM 2240 C CA . ILE B 1 127 ? 4.352 -6.641 -10.211 1 98.38 127 ILE B CA 1
ATOM 2241 C C . ILE B 1 127 ? 3.248 -6.25 -11.195 1 98.38 127 ILE B C 1
ATOM 2243 O O . ILE B 1 127 ? 2.758 -5.121 -11.164 1 98.38 127 ILE B O 1
ATOM 2247 N N . THR B 1 128 ? 2.879 -7.152 -12.055 1 98.88 128 THR B N 1
ATOM 2248 C CA . THR B 1 128 ? 1.8 -6.938 -13.016 1 98.88 128 THR B CA 1
ATOM 2249 C C . THR B 1 128 ? 0.707 -7.992 -12.844 1 98.88 128 THR B C 1
ATOM 2251 O O . THR B 1 128 ? 0.995 -9.188 -12.766 1 98.88 128 THR B O 1
ATOM 2254 N N . VAL B 1 129 ? -0.494 -7.582 -12.734 1 98.81 129 VAL B N 1
ATOM 2255 C CA . VAL B 1 129 ? -1.636 -8.484 -12.648 1 98.81 129 VAL B CA 1
ATOM 2256 C C . VAL B 1 129 ? -2.582 -8.234 -13.82 1 98.81 129 VAL B C 1
ATOM 2258 O O . VAL B 1 129 ? -3 -7.094 -14.055 1 98.81 129 VAL B O 1
ATOM 2261 N N . ASN B 1 130 ? -2.855 -9.234 -14.523 1 98.75 130 ASN B N 1
ATOM 2262 C CA . ASN B 1 130 ? -3.752 -9.203 -15.68 1 98.75 130 ASN B CA 1
ATOM 2263 C C . ASN B 1 130 ? -4.996 -10.055 -15.438 1 98.75 130 ASN B C 1
ATOM 2265 O O . ASN B 1 130 ? -4.891 -11.258 -15.188 1 98.75 130 ASN B O 1
ATOM 2269 N N . ASP B 1 131 ? -6.137 -9.422 -15.523 1 98 131 ASP B N 1
ATOM 2270 C CA . ASP B 1 131 ? -7.383 -10.156 -15.336 1 98 131 ASP B CA 1
ATOM 2271 C C . ASP B 1 131 ? -8.039 -10.477 -16.672 1 98 131 ASP B C 1
ATOM 2273 O O . ASP B 1 131 ? -9.156 -11 -16.719 1 98 131 ASP B O 1
ATOM 2277 N N . TYR B 1 132 ? -7.52 -10.07 -17.734 1 97.44 132 TYR B N 1
ATOM 2278 C CA . TYR B 1 132 ? -7.891 -10.344 -19.125 1 97.44 132 TYR B CA 1
ATOM 2279 C C . TYR B 1 132 ? -9.141 -9.562 -19.516 1 97.44 132 TYR B C 1
ATOM 2281 O O . TYR B 1 132 ? -9.578 -9.617 -20.656 1 97.44 132 TYR B O 1
ATOM 2289 N N . MET B 1 133 ? -9.742 -8.82 -18.547 1 97.44 133 MET B N 1
ATOM 2290 C CA . MET B 1 133 ? -10.945 -8.047 -18.828 1 97.44 133 MET B CA 1
ATOM 2291 C C . MET B 1 133 ? -10.641 -6.555 -18.875 1 97.44 133 MET B C 1
ATOM 2293 O O . MET B 1 133 ? -11.359 -5.793 -19.531 1 97.44 133 MET B O 1
ATOM 2297 N N . HIS B 1 134 ? -9.641 -6.098 -18.188 1 98.25 134 HIS B N 1
ATOM 2298 C CA . HIS B 1 134 ? -9.172 -4.719 -18.141 1 98.25 134 HIS B CA 1
ATOM 2299 C C . HIS B 1 134 ? -7.688 -4.621 -18.469 1 98.25 134 HIS B C 1
ATOM 2301 O O . HIS B 1 134 ? -6.988 -5.637 -18.516 1 98.25 134 HIS B O 1
ATOM 2307 N N . PRO B 1 135 ? -7.211 -3.371 -18.844 1 98.25 135 PRO B N 1
ATOM 2308 C CA . PRO B 1 135 ? -5.754 -3.256 -18.938 1 98.25 135 PRO B CA 1
ATOM 2309 C C . PRO B 1 135 ? -5.039 -3.771 -17.703 1 98.25 135 PRO B C 1
ATOM 2311 O O . PRO B 1 135 ? -5.52 -3.57 -16.578 1 98.25 135 PRO B O 1
ATOM 2314 N N . PRO B 1 136 ? -3.957 -4.469 -17.906 1 98.69 136 PRO B N 1
ATOM 2315 C CA . PRO B 1 136 ? -3.23 -4.98 -16.734 1 98.69 136 PRO B CA 1
ATOM 2316 C C . PRO B 1 136 ? -2.773 -3.869 -15.789 1 98.69 136 PRO B C 1
ATOM 2318 O O . PRO B 1 136 ? -2.512 -2.746 -16.234 1 98.69 136 PRO B O 1
ATOM 2321 N N . LEU B 1 137 ? -2.738 -4.137 -14.508 1 98.75 137 LEU B N 1
ATOM 2322 C CA . LEU B 1 137 ? -2.117 -3.244 -13.539 1 98.75 137 LEU B CA 1
ATOM 2323 C C . LEU B 1 137 ? -0.642 -3.58 -13.352 1 98.75 137 LEU B C 1
ATOM 2325 O O . LEU B 1 137 ? -0.3 -4.699 -12.961 1 98.75 137 LEU B O 1
ATOM 2329 N N . ALA B 1 138 ? 0.205 -2.637 -13.609 1 98.25 138 ALA B N 1
ATOM 2330 C CA . ALA B 1 138 ? 1.634 -2.771 -13.336 1 98.25 138 ALA B CA 1
ATOM 2331 C C . ALA B 1 138 ? 2.08 -1.793 -12.25 1 98.25 138 ALA B C 1
ATOM 2333 O O . ALA B 1 138 ? 1.804 -0.594 -12.336 1 98.25 138 ALA B O 1
ATOM 2334 N N . VAL B 1 139 ? 2.799 -2.285 -11.266 1 97.44 139 VAL B N 1
ATOM 2335 C CA . VAL B 1 139 ? 3.27 -1.411 -10.195 1 97.44 139 VAL B CA 1
ATOM 2336 C C . VAL B 1 139 ? 4.777 -1.569 -10.023 1 97.44 139 VAL B C 1
ATOM 2338 O O . VAL B 1 139 ? 5.309 -2.678 -10.125 1 97.44 139 VAL B O 1
ATOM 2341 N N . TYR B 1 140 ? 5.371 -0.456 -9.836 1 95.56 140 TYR B N 1
ATOM 2342 C CA . TYR B 1 140 ? 6.801 -0.403 -9.562 1 95.56 140 TYR B CA 1
ATOM 2343 C C . TYR B 1 140 ? 7.062 -0.267 -8.07 1 95.56 140 TYR B C 1
ATOM 2345 O O . TYR B 1 140 ? 6.551 0.649 -7.422 1 95.56 140 TYR B O 1
ATOM 2353 N N . LEU B 1 141 ? 7.781 -1.187 -7.414 1 94.56 141 LEU B N 1
ATOM 2354 C CA . LEU B 1 141 ? 8.133 -1.104 -6 1 94.56 141 LEU B CA 1
ATOM 2355 C C . LEU B 1 141 ? 9.633 -0.889 -5.828 1 94.56 141 LEU B C 1
ATOM 2357 O O . LEU B 1 141 ? 10.062 0.145 -5.309 1 94.56 141 LEU B O 1
ATOM 2361 N N . ASN B 1 142 ? 10.438 -1.896 -6.301 1 93.19 142 ASN B N 1
ATOM 2362 C CA . ASN B 1 142 ? 11.898 -1.888 -6.277 1 93.19 142 ASN B CA 1
ATOM 2363 C C . ASN B 1 142 ? 12.438 -1.421 -4.926 1 93.19 142 ASN B C 1
ATOM 2365 O O . ASN B 1 142 ? 13.305 -0.548 -4.867 1 93.19 142 ASN B O 1
ATOM 2369 N N . ALA B 1 143 ? 11.883 -1.878 -3.877 1 90.31 143 ALA B N 1
ATOM 2370 C CA . ALA B 1 143 ? 12.25 -1.542 -2.502 1 90.31 143 ALA B CA 1
ATOM 2371 C C . ALA B 1 143 ? 12.242 -2.783 -1.613 1 90.31 143 ALA B C 1
ATOM 2373 O O . ALA B 1 143 ? 11.477 -3.723 -1.857 1 90.31 143 ALA B O 1
ATOM 2374 N N . SER B 1 144 ? 13.102 -2.676 -0.583 1 91.81 144 SER B N 1
ATOM 2375 C CA . SER B 1 144 ? 13.07 -3.732 0.423 1 91.81 144 SER B CA 1
ATOM 2376 C C . SER B 1 144 ? 11.742 -3.752 1.167 1 91.81 144 SER B C 1
ATOM 2378 O O . SER B 1 144 ? 11.273 -2.715 1.644 1 91.81 144 SER B O 1
ATOM 2380 N N . ILE B 1 145 ? 11.141 -4.941 1.182 1 93.5 145 ILE B N 1
ATOM 2381 C CA . ILE B 1 145 ? 9.906 -5.133 1.927 1 93.5 145 ILE B CA 1
ATOM 2382 C C . ILE B 1 145 ? 10.219 -5.617 3.34 1 93.5 145 ILE B C 1
ATOM 2384 O O . ILE B 1 145 ? 10.938 -6.602 3.52 1 93.5 145 ILE B O 1
ATOM 2388 N N . PRO B 1 146 ? 9.688 -4.926 4.32 1 92 146 PRO B N 1
ATOM 2389 C CA . PRO B 1 146 ? 9.953 -5.371 5.691 1 92 146 PRO B CA 1
ATOM 2390 C C . PRO B 1 146 ? 9.516 -6.812 5.938 1 92 146 PRO B C 1
ATOM 2392 O O . PRO B 1 146 ? 8.57 -7.293 5.309 1 92 146 PRO B O 1
ATOM 2395 N N . ASN B 1 147 ? 10.242 -7.5 6.906 1 93.69 147 ASN B N 1
ATOM 2396 C CA . ASN B 1 147 ? 9.938 -8.883 7.266 1 93.69 147 ASN B CA 1
ATOM 2397 C C . ASN B 1 147 ? 8.961 -8.953 8.438 1 93.69 147 ASN B C 1
ATOM 2399 O O . ASN B 1 147 ? 9.203 -9.664 9.414 1 93.69 147 ASN B O 1
ATOM 2403 N N . ASP B 1 148 ? 7.895 -8.266 8.352 1 93.25 148 ASP B N 1
ATOM 2404 C CA . ASP B 1 148 ? 6.93 -8.227 9.445 1 93.25 148 ASP B CA 1
ATOM 2405 C C . ASP B 1 148 ? 5.633 -8.938 9.062 1 93.25 148 ASP B C 1
ATOM 2407 O O . ASP B 1 148 ? 4.715 -9.047 9.875 1 93.25 148 ASP B O 1
ATOM 2411 N N . GLY B 1 149 ? 5.531 -9.375 7.855 1 94.5 149 GLY B N 1
ATOM 2412 C CA . GLY B 1 149 ? 4.363 -10.117 7.391 1 94.5 149 GLY B CA 1
ATOM 2413 C C . GLY B 1 149 ? 3.184 -9.219 7.066 1 94.5 149 GLY B C 1
ATOM 2414 O O . GLY B 1 149 ? 2.057 -9.695 6.922 1 94.5 149 GLY B O 1
ATOM 2415 N N . LEU B 1 150 ? 3.4 -7.93 6.98 1 96.12 150 LEU B N 1
ATOM 2416 C CA . LEU B 1 150 ? 2.342 -6.984 6.648 1 96.12 150 LEU B CA 1
ATOM 2417 C C . LEU B 1 150 ? 2.453 -6.535 5.195 1 96.12 150 LEU B C 1
ATOM 2419 O O . LEU B 1 150 ? 3.516 -6.656 4.582 1 96.12 150 LEU B O 1
ATOM 2423 N N . GLY B 1 151 ? 1.337 -6.094 4.711 1 97.62 151 GLY B N 1
ATOM 2424 C CA . GLY B 1 151 ? 1.288 -5.773 3.295 1 97.62 151 GLY B CA 1
ATOM 2425 C C . GLY B 1 151 ? 2.043 -4.504 2.945 1 97.62 151 GLY B C 1
ATOM 2426 O O . GLY B 1 151 ? 2.006 -3.527 3.695 1 97.62 151 GLY B O 1
ATOM 2427 N N . TYR B 1 152 ? 2.725 -4.586 1.934 1 96.94 152 TYR B N 1
ATOM 2428 C CA . TYR B 1 152 ? 3.447 -3.477 1.323 1 96.94 152 TYR B CA 1
ATOM 2429 C C . TYR B 1 152 ? 3.053 -3.307 -0.139 1 96.94 152 TYR B C 1
ATOM 2431 O O . TYR B 1 152 ? 3.08 -4.266 -0.911 1 96.94 152 TYR B O 1
ATOM 2439 N N . GLY B 1 153 ? 2.602 -2.033 -0.499 1 97.31 153 GLY B N 1
ATOM 2440 C CA . GLY B 1 153 ? 2.158 -2.012 -1.884 1 97.31 153 GLY B CA 1
ATOM 2441 C C . GLY B 1 153 ? 1.752 -0.63 -2.359 1 97.31 153 GLY B C 1
ATOM 2442 O O . GLY B 1 153 ? 2.277 0.377 -1.879 1 97.31 153 GLY B O 1
ATOM 2443 N N . ARG B 1 154 ? 1.056 -0.623 -3.461 1 97.94 154 ARG B N 1
ATOM 2444 C CA . ARG B 1 154 ? 0.698 0.584 -4.199 1 97.94 154 ARG B CA 1
ATOM 2445 C C . ARG B 1 154 ? -0.811 0.679 -4.398 1 97.94 154 ARG B C 1
ATOM 2447 O O . ARG B 1 154 ? -1.494 -0.342 -4.496 1 97.94 154 ARG B O 1
ATOM 2454 N N . ASN B 1 155 ? -1.304 1.835 -4.344 1 98.38 155 ASN B N 1
ATOM 2455 C CA . ASN B 1 155 ? -2.693 2.164 -4.645 1 98.38 155 ASN B CA 1
ATOM 2456 C C . ASN B 1 155 ? -2.801 3.117 -5.832 1 98.38 155 ASN B C 1
ATOM 2458 O O . ASN B 1 155 ? -2.391 4.277 -5.742 1 98.38 155 ASN B O 1
ATOM 2462 N N . LEU B 1 156 ? -3.426 2.607 -6.91 1 98.12 156 LEU B N 1
ATOM 2463 C CA . LEU B 1 156 ? -3.568 3.395 -8.133 1 98.12 156 LEU B CA 1
ATOM 2464 C C . LEU B 1 156 ? -5.035 3.699 -8.414 1 98.12 156 LEU B C 1
ATOM 2466 O O . LEU B 1 156 ? -5.391 4.082 -9.531 1 98.12 156 LEU B O 1
ATOM 2470 N N . CYS B 1 157 ? -5.875 3.369 -7.391 1 97.62 157 CYS B N 1
ATOM 2471 C CA . CYS B 1 157 ? -7.293 3.676 -7.562 1 97.62 157 CYS B CA 1
ATOM 2472 C C . CYS B 1 157 ? -7.516 5.18 -7.645 1 97.62 157 CYS B C 1
ATOM 2474 O O . CYS B 1 157 ? -6.711 5.961 -7.137 1 97.62 157 CYS B O 1
ATOM 2476 N N . LYS B 1 158 ? -8.656 5.469 -8.305 1 94.81 158 LYS B N 1
ATOM 2477 C CA . LYS B 1 158 ? -9.07 6.871 -8.266 1 94.81 158 LYS B CA 1
ATOM 2478 C C . LYS B 1 158 ? -9.305 7.332 -6.828 1 94.81 158 LYS B C 1
ATOM 2480 O O . LYS B 1 158 ? -9.961 6.641 -6.047 1 94.81 158 LYS B O 1
ATOM 2485 N N . LEU B 1 159 ? -8.734 8.414 -6.461 1 92.62 159 LEU B N 1
ATOM 2486 C CA . LEU B 1 159 ? -8.875 8.93 -5.102 1 92.62 159 LEU B CA 1
ATOM 2487 C C . LEU B 1 159 ? -10.258 9.531 -4.891 1 92.62 159 LEU B C 1
ATOM 2489 O O . LEU B 1 159 ? -10.859 10.062 -5.832 1 92.62 159 LEU B O 1
ATOM 2493 N N . PRO B 1 160 ? -10.703 9.367 -3.703 1 86.19 160 PRO B N 1
ATOM 2494 C CA . PRO B 1 160 ? -12.016 9.953 -3.438 1 86.19 160 PRO B CA 1
ATOM 2495 C C . PRO B 1 160 ? -12.016 11.477 -3.545 1 86.19 160 PRO B C 1
ATOM 2497 O O . PRO B 1 160 ? -10.992 12.117 -3.289 1 86.19 160 PRO B O 1
ATOM 2500 N N . SER B 1 161 ? -13.062 12.062 -4.145 1 74.31 161 SER B N 1
ATOM 2501 C CA . SER B 1 161 ? -13.195 13.508 -4.281 1 74.31 161 SER B CA 1
ATOM 2502 C C . SER B 1 161 ? -13.484 14.172 -2.936 1 74.31 161 SER B C 1
ATOM 2504 O O . SER B 1 161 ? -14.156 13.594 -2.086 1 74.31 161 SER B O 1
ATOM 2506 N N . ASN B 1 162 ? -12.68 15.055 -2.352 1 59.47 162 ASN B N 1
ATOM 2507 C CA . ASN B 1 162 ? -12.922 15.836 -1.144 1 59.47 162 ASN B CA 1
ATOM 2508 C C . ASN B 1 162 ? -14.219 16.641 -1.248 1 59.47 162 ASN B C 1
ATOM 2510 O O . ASN B 1 162 ? -14.477 17.531 -0.435 1 59.47 162 ASN B O 1
ATOM 2514 N N . LYS B 1 163 ? -15.258 16.438 -2.072 1 45.5 163 LYS B N 1
ATOM 2515 C CA . LYS B 1 163 ? -16.422 17.312 -2.043 1 45.5 163 LYS B CA 1
ATOM 2516 C C . LYS B 1 163 ? -17.281 17.047 -0.799 1 45.5 163 LYS B C 1
ATOM 2518 O O . LYS B 1 163 ? -17.484 15.898 -0.412 1 45.5 163 LYS B O 1
#

InterPro domains:
  IPR010417 Embryo-specific ATS3 [PF06232] (38-157)
  IPR036392 PLAT/LH2 domain superfamily [SSF49723] (43-140)

Secondary structure (DSSP, 8-state):
----------------------------------------S-S-EEEEEEEEEPTTS-S----EEEEEEEETT--EEEE--GGGTSTTTT-TT-EEEEEEEESS--SSEEEEEEEEESSS---EEEEEEE-SSSPPEEEE--SPPPSSS-EEEEE-SPPPP--/----------------------------------------S-S-EEEEEEEEEPTTS-S----EEEEEEEETT--EEEE--GGGTSTTTT-TT-EEEEEEEESS--SSEEEEEEEEESSS---EEEEEEE-SSSPPEEEE--SPPPSSS-EEEEE-SPPPP--

Organism: Cicer arietinum (NCBI:txid3827)

Sequence (326 aa):
MKVFTLIFTFSIIVDLLQATPTLITRHTIQTNQSSTLNSVEGEGCNYKITIETSCYSPPSTTDQIDLLFADAHGTEVLVPRLDSIASGMFDQCTTSIFNITAKVCIDKICKVFVYRRGSNGWIPKTITVNDYMHPPLAVYLNASIPNDGLGYGRNLCKLPSNKMKVFTLIFTFSIIVDLLQATPTLITRHTIQTNQSSTLNSVEGEGCNYKITIETSCYSPPSTTDQIDLLFADAHGTEVLVPRLDSIASGMFDQCTTSIFNITAKVCIDKICKVFVYRRGSNGWIPKTITVNDYMHPPLAVYLNASIPNDGLGYGRNLCKLPSNK

Nearest PDB structures (foldseek):
  7laf-assembly1_A  TM=8.622E-01  e=2.333E-05  Homo sapiens
  2wxt-assembly1_A  TM=7.316E-01  e=4.514E-04  Clostridium perfringens
  1olp-assembly4_D  TM=6.892E-01  e=3.610E-04  Clostridium sardiniense
  1ca1-assembly1_A  TM=7.240E-01  e=1.168E-03  Clostridium perfringens
  1olp-assembly3_C  TM=7.104E-01  e=1.044E-03  Clostridium sardiniense

pLDDT: mean 79.4, std 26.23, range [28.36, 98.88]